Protein AF-A0A0D2V484-F1 (afdb_monomer_lite)

Structure (mmCIF, N/CA/C/O backbone):
data_AF-A0A0D2V484-F1
#
_entry.id   AF-A0A0D2V484-F1
#
loop_
_atom_site.group_PDB
_atom_site.id
_atom_site.type_symbol
_atom_site.label_atom_id
_atom_site.label_alt_id
_atom_site.label_comp_id
_atom_site.label_asym_id
_atom_site.label_entity_id
_atom_site.label_seq_id
_atom_site.pdbx_PDB_ins_code
_atom_site.Cartn_x
_atom_site.Cartn_y
_atom_site.Cartn_z
_atom_site.occupancy
_atom_site.B_iso_or_equiv
_atom_site.auth_seq_id
_atom_site.auth_comp_id
_atom_site.auth_asym_id
_atom_site.auth_atom_id
_atom_site.pdbx_PDB_model_num
ATOM 1 N N . THR A 1 1 ? -12.018 27.134 -4.692 1.00 36.69 1 THR A N 1
ATOM 2 C CA . THR A 1 1 ? -12.408 27.680 -6.008 1.00 36.69 1 THR A CA 1
ATOM 3 C C . THR A 1 1 ? -11.673 28.998 -6.217 1.00 36.69 1 THR A C 1
ATOM 5 O O . THR A 1 1 ? -11.911 29.926 -5.464 1.00 36.69 1 THR A O 1
ATOM 8 N N . TYR A 1 2 ? -10.716 29.012 -7.158 1.00 36.22 2 TYR A N 1
ATOM 9 C CA . TYR A 1 2 ? -9.994 30.172 -7.733 1.00 36.22 2 TYR A CA 1
ATOM 10 C C . TYR A 1 2 ? -8.976 30.993 -6.906 1.00 36.22 2 TYR A C 1
ATOM 12 O O . TYR A 1 2 ? -9.041 32.215 -6.906 1.00 36.22 2 TYR A O 1
ATOM 20 N N . LEU A 1 3 ? -7.928 30.361 -6.360 1.00 38.22 3 LEU A N 1
ATOM 21 C CA . LEU A 1 3 ? -6.646 31.063 -6.106 1.00 38.22 3 LEU A CA 1
ATOM 22 C C . LEU A 1 3 ? -5.536 30.650 -7.103 1.00 38.22 3 LEU A C 1
ATOM 24 O O . LEU A 1 3 ? -4.357 30.861 -6.855 1.00 38.22 3 LEU A O 1
ATOM 28 N N . CYS A 1 4 ? -5.912 30.039 -8.236 1.00 46.81 4 CYS A N 1
ATOM 29 C CA . CYS A 1 4 ? -4.994 29.563 -9.287 1.00 46.81 4 CYS A CA 1
ATOM 30 C C . CYS A 1 4 ? -5.156 30.316 -10.621 1.00 46.81 4 CYS A C 1
ATOM 32 O O . CYS A 1 4 ? -4.697 29.851 -11.663 1.00 46.81 4 CYS A O 1
ATOM 34 N N . ILE A 1 5 ? -5.807 31.484 -10.622 1.00 41.72 5 ILE A N 1
ATOM 35 C CA . ILE A 1 5 ? -5.917 32.318 -11.825 1.00 41.72 5 ILE A CA 1
ATOM 36 C C . ILE A 1 5 ? -4.616 33.116 -11.984 1.00 41.72 5 ILE A C 1
ATOM 38 O O . ILE A 1 5 ? -4.597 34.295 -11.656 1.00 41.72 5 ILE A O 1
ATOM 42 N N . ARG A 1 6 ? -3.530 32.470 -12.447 1.00 47.44 6 ARG A N 1
ATOM 43 C CA . ARG A 1 6 ? -2.535 33.085 -13.364 1.00 47.44 6 ARG A CA 1
ATOM 44 C C . ARG A 1 6 ? -1.353 32.213 -13.817 1.00 47.44 6 ARG A C 1
ATOM 46 O O . ARG A 1 6 ? -0.437 32.754 -14.419 1.00 47.44 6 ARG A O 1
ATOM 53 N N . PHE A 1 7 ? -1.340 30.892 -13.626 1.00 52.16 7 PHE A N 1
ATOM 54 C CA . PHE A 1 7 ? -0.206 30.088 -14.129 1.00 52.16 7 PHE A CA 1
ATOM 55 C C . PHE A 1 7 ? -0.223 29.836 -15.648 1.00 52.16 7 PHE A C 1
ATOM 57 O O . PHE A 1 7 ? 0.807 29.492 -16.213 1.00 52.16 7 PHE A O 1
ATOM 64 N N . HIS A 1 8 ? -1.346 30.097 -16.326 1.00 57.03 8 HIS A N 1
ATOM 65 C CA . HIS A 1 8 ? -1.516 29.851 -17.765 1.00 57.03 8 HIS A CA 1
ATOM 66 C C . HIS A 1 8 ? -1.542 31.118 -18.636 1.00 57.03 8 HIS A C 1
ATOM 68 O O . HIS A 1 8 ? -2.074 31.058 -19.736 1.00 57.03 8 HIS A O 1
ATOM 74 N N . PHE A 1 9 ? -1.039 32.272 -18.175 1.00 68.50 9 PHE A N 1
ATOM 75 C CA . PHE A 1 9 ? -0.983 33.484 -19.008 1.00 68.50 9 PHE A CA 1
ATOM 76 C C . PHE A 1 9 ? 0.388 33.577 -19.703 1.00 68.50 9 PHE A C 1
ATOM 78 O O . PHE A 1 9 ? 1.323 34.101 -19.091 1.00 68.50 9 PHE A O 1
ATOM 85 N N . PRO A 1 10 ? 0.544 33.076 -20.947 1.00 66.81 10 PRO A N 1
ATOM 86 C CA . PRO A 1 10 ? 1.858 32.891 -21.573 1.00 66.81 10 PRO A CA 1
ATOM 87 C C . PRO A 1 10 ? 2.572 34.232 -21.738 1.00 66.81 10 PRO A C 1
ATOM 89 O O . PRO A 1 10 ? 3.742 34.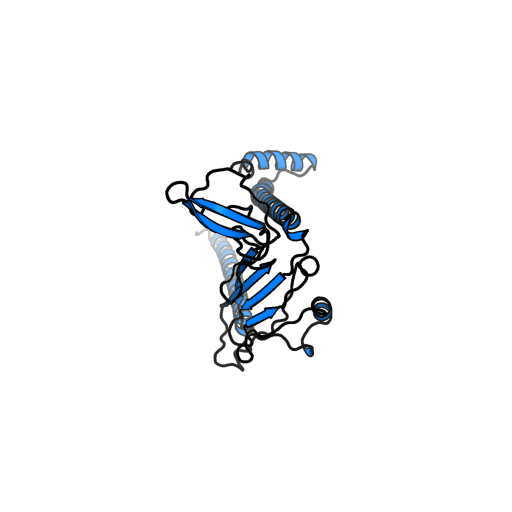367 -21.409 1.00 66.81 10 PRO A O 1
ATOM 92 N N . HIS A 1 11 ? 1.803 35.265 -22.081 1.00 71.81 11 HIS A N 1
ATOM 93 C CA . HIS A 1 11 ? 2.293 36.623 -22.272 1.00 71.81 11 HIS A CA 1
ATOM 94 C C . HIS A 1 11 ? 2.849 37.273 -20.993 1.00 71.81 11 HIS A C 1
ATOM 96 O O . HIS A 1 11 ? 3.756 38.096 -21.042 1.00 71.81 11 HIS A O 1
ATOM 102 N N . GLY A 1 12 ? 2.328 36.909 -19.817 1.00 75.50 12 GLY A N 1
ATOM 103 C CA . GLY A 1 12 ? 2.852 37.418 -18.543 1.00 75.50 12 GLY A CA 1
ATOM 104 C C . GLY A 1 12 ? 4.181 36.774 -18.179 1.00 75.50 12 GLY A C 1
ATOM 105 O O . GLY A 1 12 ? 5.071 37.446 -17.663 1.00 75.50 12 GLY A O 1
ATOM 106 N N . TRP A 1 13 ? 4.325 35.486 -18.491 1.00 74.44 13 TRP A N 1
ATOM 107 C CA . TRP A 1 13 ? 5.579 34.761 -18.331 1.00 74.44 13 TRP A CA 1
ATOM 108 C C . TRP A 1 13 ? 6.628 35.220 -19.343 1.00 74.44 13 TRP A C 1
ATOM 110 O O . TRP A 1 13 ? 7.770 35.417 -18.948 1.00 74.44 13 TRP A O 1
ATOM 120 N N . GLU A 1 14 ? 6.245 35.481 -20.594 1.00 77.94 14 GLU A N 1
ATOM 121 C CA . GLU A 1 14 ? 7.118 36.070 -21.621 1.00 77.94 14 GLU A CA 1
ATOM 122 C C . GLU A 1 14 ? 7.684 37.422 -21.177 1.00 77.94 14 GLU A C 1
ATOM 124 O O . GLU A 1 14 ? 8.891 37.635 -21.254 1.00 77.94 14 GLU A O 1
ATOM 129 N N . LEU A 1 15 ? 6.843 38.319 -20.649 1.00 79.44 15 LEU A N 1
ATOM 130 C CA . LEU A 1 15 ? 7.285 39.631 -20.166 1.00 79.44 15 LEU A CA 1
ATOM 131 C C . LEU A 1 15 ? 8.195 39.527 -18.935 1.00 79.44 15 LEU A C 1
ATOM 133 O O . LEU A 1 15 ? 9.205 40.224 -18.854 1.00 79.44 15 LEU A O 1
ATOM 137 N N . MET A 1 16 ? 7.861 38.654 -17.982 1.00 79.25 16 MET A N 1
ATOM 138 C CA . MET A 1 16 ? 8.650 38.483 -16.761 1.00 79.25 16 MET A CA 1
ATOM 139 C C . MET A 1 16 ? 10.003 37.818 -17.045 1.00 79.25 16 MET A C 1
ATOM 141 O O . MET A 1 16 ? 11.037 38.315 -16.601 1.00 79.25 16 MET A O 1
ATOM 145 N N . ILE A 1 17 ? 10.010 36.727 -17.818 1.00 78.88 17 ILE A N 1
ATOM 146 C CA . ILE A 1 17 ? 11.233 36.029 -18.230 1.00 78.88 17 ILE A CA 1
ATOM 147 C C . ILE A 1 17 ? 12.060 36.946 -19.128 1.00 78.88 17 ILE A C 1
ATOM 149 O O . ILE A 1 17 ? 13.255 37.079 -18.895 1.00 78.88 17 ILE A O 1
ATOM 153 N N . GLY A 1 18 ? 11.440 37.649 -20.079 1.00 75.88 18 GLY A N 1
ATOM 154 C CA . GLY A 1 18 ? 12.108 38.615 -20.950 1.00 75.88 18 GLY A CA 1
ATOM 155 C C . GLY A 1 18 ? 12.756 39.779 -20.192 1.00 75.88 18 GLY A C 1
ATOM 156 O O . GLY A 1 18 ? 13.865 40.181 -20.545 1.00 75.88 18 GLY A O 1
ATO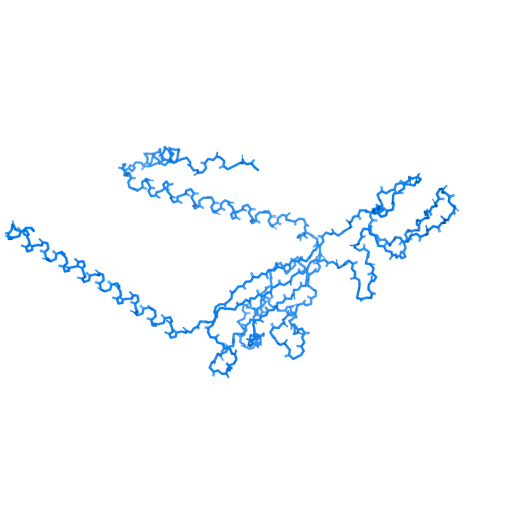M 157 N N . SER A 1 19 ? 12.123 40.284 -19.125 1.00 78.44 19 SER A N 1
ATOM 158 C CA . SER A 1 19 ? 12.714 41.315 -18.257 1.00 78.44 19 SER A CA 1
ATOM 159 C C . SER A 1 19 ? 13.954 40.794 -17.532 1.00 78.44 19 SER A C 1
ATOM 161 O O . SER A 1 19 ? 15.011 41.407 -17.620 1.00 78.44 19 SER A O 1
ATOM 163 N N . ILE A 1 20 ? 13.861 39.621 -16.895 1.00 77.81 20 ILE A N 1
ATOM 164 C CA . ILE A 1 20 ? 14.991 38.998 -16.186 1.00 77.81 20 ILE A CA 1
ATOM 165 C C . ILE A 1 20 ? 16.138 38.693 -17.159 1.00 77.81 20 ILE A C 1
ATOM 167 O O . ILE A 1 20 ? 17.301 38.956 -16.870 1.00 77.81 20 ILE A O 1
ATOM 171 N N . TYR A 1 21 ? 15.818 38.175 -18.343 1.00 78.50 21 TYR A N 1
ATOM 172 C CA . TYR A 1 21 ? 16.796 37.836 -19.375 1.00 78.50 21 TYR A CA 1
ATOM 173 C C . TYR A 1 21 ? 17.590 39.066 -19.845 1.00 78.50 21 TYR A C 1
ATOM 175 O O . TYR A 1 21 ? 18.795 38.984 -20.090 1.00 78.50 21 TYR A O 1
ATOM 183 N N . LYS A 1 22 ? 16.918 40.223 -19.912 1.00 75.12 22 LYS A N 1
ATOM 184 C CA . LYS A 1 22 ? 17.514 41.520 -20.243 1.00 75.12 22 LYS A CA 1
ATOM 185 C C . LYS A 1 22 ? 18.366 42.081 -19.102 1.00 75.12 22 LYS A C 1
ATOM 187 O O . LYS A 1 22 ? 19.448 42.593 -19.374 1.00 75.12 22 LYS A O 1
ATOM 192 N N . ASP A 1 23 ? 17.922 41.946 -17.855 1.00 80.56 23 ASP A N 1
ATOM 193 C CA . ASP A 1 23 ? 18.650 42.434 -16.674 1.00 80.56 23 ASP A CA 1
ATOM 194 C C . ASP A 1 23 ? 19.980 41.690 -16.454 1.00 80.56 23 ASP A C 1
ATOM 196 O O . ASP A 1 23 ? 20.943 42.267 -15.951 1.00 80.56 23 ASP A O 1
ATOM 200 N N . PHE A 1 24 ? 20.072 40.434 -16.903 1.00 79.19 24 PHE A N 1
ATOM 201 C CA . PHE A 1 24 ? 21.314 39.649 -16.912 1.00 79.19 24 PHE A CA 1
ATOM 202 C C . PHE A 1 24 ? 22.179 39.837 -18.176 1.00 79.19 24 PHE A C 1
ATOM 204 O O . PHE A 1 24 ? 23.263 39.261 -18.264 1.00 79.19 24 PHE A O 1
ATOM 211 N N . GLY A 1 25 ? 21.742 40.651 -19.146 1.00 76.44 25 GLY A N 1
ATOM 212 C CA . GLY A 1 25 ? 22.526 40.998 -20.338 1.00 76.44 25 GLY A CA 1
ATOM 213 C C . GLY A 1 25 ? 22.600 39.915 -21.422 1.00 76.44 25 GLY A C 1
ATOM 214 O O . GLY A 1 25 ? 23.491 39.967 -22.271 1.00 76.44 25 GLY A O 1
ATOM 215 N N . PHE A 1 26 ? 21.694 38.934 -21.423 1.00 75.06 26 PHE A N 1
ATOM 216 C CA . PHE A 1 26 ? 21.674 37.879 -22.439 1.00 75.06 26 PHE A CA 1
ATOM 217 C C . PHE A 1 26 ? 21.012 38.347 -23.750 1.00 75.06 26 PHE A C 1
ATOM 219 O O . PHE A 1 26 ? 20.043 39.107 -23.749 1.00 75.06 26 PHE A O 1
ATOM 226 N N . ALA A 1 27 ? 21.521 37.871 -24.894 1.00 72.31 27 ALA A N 1
ATOM 227 C CA . ALA A 1 27 ? 20.971 38.190 -26.215 1.00 72.31 27 ALA A CA 1
ATOM 228 C C . ALA A 1 27 ? 19.607 37.517 -26.430 1.00 72.31 27 ALA A C 1
ATOM 230 O O . ALA A 1 27 ? 19.488 36.305 -26.249 1.00 72.31 27 ALA A O 1
ATOM 231 N N . 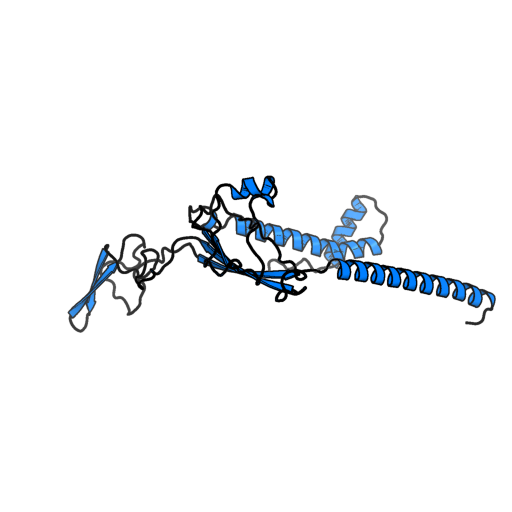HIS A 1 28 ? 18.596 38.297 -26.827 1.00 74.44 28 HIS A N 1
ATOM 232 C CA . HIS A 1 28 ? 17.215 37.832 -26.980 1.00 74.44 28 HIS A CA 1
ATOM 233 C C . HIS A 1 28 ? 17.134 36.637 -27.942 1.00 74.44 28 HIS A C 1
ATOM 235 O O . HIS A 1 28 ? 17.529 36.747 -29.103 1.00 74.44 28 HIS A O 1
ATOM 241 N N . ASN A 1 29 ? 16.661 35.495 -27.440 1.00 79.56 29 ASN A N 1
ATOM 242 C CA . ASN A 1 29 ? 16.472 34.277 -28.219 1.00 79.56 29 ASN A CA 1
ATOM 243 C C . ASN A 1 29 ? 15.081 33.706 -27.923 1.00 79.56 29 ASN A C 1
ATOM 245 O O . ASN A 1 29 ? 14.852 33.119 -26.862 1.00 79.56 29 ASN A O 1
ATOM 249 N N . ASP A 1 30 ? 14.172 33.885 -28.880 1.00 78.00 30 ASP A N 1
ATOM 250 C CA . ASP A 1 30 ? 12.754 33.533 -28.762 1.00 78.00 30 ASP A CA 1
ATOM 251 C C . ASP A 1 30 ? 12.533 32.031 -28.534 1.00 78.00 30 ASP A C 1
ATOM 253 O O . ASP A 1 30 ? 11.589 31.634 -27.852 1.00 78.00 30 ASP A O 1
ATOM 257 N N . GLU A 1 31 ? 13.432 31.182 -29.038 1.00 77.19 31 GLU A N 1
ATOM 258 C CA . GLU A 1 31 ? 13.340 29.725 -28.907 1.00 77.19 31 GLU A CA 1
ATOM 259 C C . GLU A 1 31 ? 13.627 29.277 -27.462 1.00 77.19 31 GLU A C 1
ATOM 261 O O . GLU A 1 31 ? 12.905 28.452 -26.896 1.00 77.19 31 GLU A O 1
ATOM 266 N N . ILE A 1 32 ? 14.622 29.899 -26.817 1.00 77.38 32 ILE A N 1
ATOM 267 C CA . ILE A 1 32 ? 14.962 29.658 -25.405 1.00 77.38 32 ILE A CA 1
ATOM 268 C C . ILE A 1 32 ? 13.873 30.225 -24.488 1.00 77.38 32 ILE A C 1
ATOM 270 O O . ILE A 1 32 ? 13.463 29.566 -23.530 1.00 77.38 32 ILE A O 1
ATOM 274 N N . ILE A 1 33 ? 13.377 31.429 -24.788 1.00 78.25 33 ILE A N 1
ATOM 275 C CA . ILE A 1 33 ? 12.315 32.074 -24.006 1.00 78.25 33 ILE A CA 1
ATOM 276 C C . ILE A 1 33 ? 11.027 31.243 -24.076 1.00 78.25 33 ILE A C 1
ATOM 278 O O . ILE A 1 33 ? 10.433 30.966 -23.036 1.00 78.25 33 ILE A O 1
ATOM 282 N N . SER A 1 34 ? 10.643 30.753 -25.256 1.00 78.06 34 SER A N 1
ATOM 283 C CA . SER A 1 34 ? 9.473 29.881 -25.439 1.00 78.06 34 SER A CA 1
ATOM 284 C C . SER A 1 34 ? 9.610 28.538 -24.700 1.00 78.06 34 SER A C 1
ATOM 286 O O . SER A 1 34 ? 8.676 28.078 -24.030 1.00 78.06 34 SER A O 1
ATOM 288 N N . GLY A 1 35 ? 10.803 27.932 -24.718 1.00 78.50 35 GLY A N 1
ATOM 289 C CA . GLY A 1 35 ? 11.100 26.726 -23.936 1.00 78.50 35 GLY A CA 1
ATOM 290 C C . GLY A 1 35 ? 10.974 26.939 -22.420 1.00 78.50 35 GLY A C 1
ATOM 291 O O . GLY A 1 35 ? 10.422 26.097 -21.703 1.00 78.50 35 GLY A O 1
ATOM 292 N N . LEU A 1 36 ? 11.420 28.092 -21.916 1.00 79.88 36 LEU A N 1
ATOM 293 C CA . LEU A 1 36 ? 11.300 28.449 -20.501 1.00 79.88 36 LEU A CA 1
ATOM 294 C C . LEU A 1 36 ? 9.854 28.767 -20.106 1.00 79.88 36 LEU A C 1
ATOM 296 O O . LEU A 1 36 ? 9.386 28.266 -19.085 1.00 79.88 36 LEU A O 1
ATOM 300 N N . VAL A 1 37 ? 9.127 29.534 -20.921 1.00 81.31 37 VAL A N 1
ATOM 301 C CA . VAL A 1 37 ? 7.713 29.880 -20.690 1.00 81.31 37 VAL A CA 1
ATOM 302 C C . VAL A 1 37 ? 6.829 28.630 -20.648 1.00 81.31 37 VAL A C 1
ATOM 304 O O . VAL A 1 37 ? 5.877 28.585 -19.873 1.00 81.31 37 VAL A O 1
ATOM 307 N N . SER A 1 38 ? 7.148 27.596 -21.428 1.00 79.31 38 SER A N 1
ATOM 308 C CA . SER A 1 38 ? 6.378 26.345 -21.449 1.00 79.31 38 SER A CA 1
ATOM 309 C C . SER A 1 38 ? 6.717 25.383 -20.304 1.00 79.31 38 SER A C 1
ATOM 311 O O . SER A 1 38 ? 5.829 24.691 -19.808 1.00 79.31 38 SER A O 1
ATOM 313 N N . THR A 1 39 ? 7.969 25.352 -19.840 1.00 79.50 39 THR A N 1
ATOM 314 C CA . THR A 1 39 ? 8.426 24.349 -18.859 1.00 79.50 39 THR A CA 1
ATOM 315 C C . THR A 1 39 ? 8.421 24.876 -17.423 1.00 79.50 39 THR A C 1
ATOM 317 O O . THR A 1 39 ? 8.025 24.178 -16.487 1.00 79.50 39 THR A O 1
ATOM 320 N N . PHE A 1 40 ? 8.841 26.125 -17.224 1.00 80.62 40 PHE A N 1
ATOM 321 C CA . PHE A 1 40 ? 9.063 26.700 -15.899 1.00 80.62 40 PHE A CA 1
ATOM 322 C C . PHE A 1 40 ? 7.783 26.817 -15.050 1.00 80.62 40 PHE A C 1
ATOM 324 O O . PHE A 1 40 ? 7.825 26.422 -13.881 1.00 80.62 40 PHE A O 1
ATOM 331 N N . PRO A 1 41 ? 6.624 27.254 -15.590 1.00 81.94 41 PRO A N 1
ATOM 332 C CA . PRO A 1 41 ? 5.389 27.322 -14.808 1.00 81.94 41 PRO A CA 1
ATOM 333 C C . PRO A 1 41 ? 4.918 25.945 -14.332 1.00 81.94 41 PRO A C 1
ATOM 335 O O . PRO A 1 41 ? 4.393 25.829 -13.228 1.00 81.94 41 PRO A O 1
ATOM 338 N N . VAL A 1 42 ? 5.143 24.899 -15.135 1.00 78.88 42 VAL A N 1
ATOM 339 C CA . VAL A 1 42 ? 4.762 23.517 -14.805 1.00 78.88 42 VAL A CA 1
ATOM 340 C C . VAL A 1 42 ? 5.621 22.975 -13.664 1.00 78.88 42 VAL A C 1
ATOM 342 O O . VAL A 1 42 ? 5.099 22.382 -12.718 1.00 78.88 42 VAL A O 1
ATOM 345 N N . ILE A 1 43 ? 6.934 23.220 -13.709 1.00 81.50 43 ILE A N 1
ATOM 346 C CA . ILE A 1 43 ? 7.853 22.840 -12.629 1.00 81.50 43 ILE A CA 1
ATOM 347 C C . ILE A 1 43 ? 7.481 23.576 -11.337 1.00 81.50 43 ILE A C 1
ATOM 349 O O . ILE A 1 43 ? 7.373 22.949 -10.283 1.00 81.50 43 ILE A O 1
ATOM 353 N N . LEU A 1 44 ? 7.243 24.888 -11.414 1.00 84.62 44 LEU A N 1
ATOM 354 C CA . LEU A 1 44 ? 6.906 25.702 -10.249 1.00 84.62 44 LEU A CA 1
ATOM 355 C C . LEU A 1 44 ? 5.569 25.286 -9.619 1.00 84.62 44 LEU A C 1
ATOM 357 O O . LEU A 1 44 ? 5.494 25.152 -8.400 1.00 84.62 44 LEU A O 1
ATOM 361 N N . ASP A 1 45 ? 4.542 25.021 -10.432 1.00 81.00 45 ASP A N 1
ATOM 362 C CA . ASP A 1 45 ? 3.252 24.494 -9.967 1.00 81.00 45 ASP A CA 1
ATOM 363 C C . ASP A 1 45 ? 3.418 23.134 -9.276 1.00 81.00 45 ASP A C 1
ATOM 365 O O . ASP A 1 45 ? 2.868 22.913 -8.197 1.00 81.00 45 ASP A O 1
ATOM 369 N N . THR A 1 46 ? 4.244 22.250 -9.840 1.00 83.44 46 THR A N 1
ATOM 370 C CA . THR A 1 46 ? 4.523 20.929 -9.262 1.00 83.44 46 THR A CA 1
ATOM 371 C C . THR A 1 46 ? 5.221 21.046 -7.906 1.00 83.44 46 THR A C 1
ATOM 373 O O . THR A 1 46 ? 4.801 20.408 -6.940 1.00 83.44 46 THR A O 1
ATOM 376 N N . ILE A 1 47 ? 6.248 21.898 -7.798 1.00 86.69 47 ILE A N 1
ATOM 377 C CA . ILE A 1 47 ? 6.969 22.146 -6.540 1.00 86.69 47 ILE A CA 1
ATOM 378 C C . ILE A 1 47 ? 6.033 22.764 -5.501 1.00 86.69 47 ILE A C 1
ATOM 380 O O . ILE A 1 47 ? 6.010 22.312 -4.358 1.00 86.69 47 ILE A O 1
ATOM 384 N N . PHE A 1 48 ? 5.241 23.767 -5.884 1.00 85.19 48 PHE A N 1
ATOM 385 C CA . PHE A 1 48 ? 4.326 24.451 -4.975 1.00 85.19 48 PHE A CA 1
ATOM 386 C C . PHE A 1 48 ? 3.227 23.515 -4.459 1.00 85.19 48 PHE A C 1
ATOM 388 O O . PHE A 1 48 ? 2.998 23.451 -3.251 1.00 85.19 48 PHE A O 1
ATOM 395 N N . LYS A 1 49 ? 2.602 22.721 -5.338 1.00 83.50 49 LYS A N 1
ATOM 396 C CA . LYS A 1 49 ? 1.624 21.692 -4.947 1.00 83.50 49 LYS A CA 1
ATOM 397 C C . LYS A 1 49 ? 2.238 20.643 -4.032 1.00 83.50 49 LYS A C 1
ATOM 399 O O . LYS A 1 49 ? 1.628 20.296 -3.024 1.00 83.50 49 LYS A O 1
ATOM 404 N N . TYR A 1 50 ? 3.445 20.174 -4.345 1.00 81.81 50 TYR A N 1
ATOM 405 C CA . TYR A 1 50 ? 4.177 19.246 -3.489 1.00 81.81 50 TYR A CA 1
ATOM 406 C C . TYR A 1 50 ? 4.444 19.844 -2.102 1.00 81.81 50 TYR A C 1
ATOM 408 O O . TYR A 1 50 ? 4.229 19.178 -1.090 1.00 81.81 50 TYR A O 1
ATOM 416 N N . TRP A 1 51 ? 4.860 21.111 -2.036 1.00 81.94 51 TRP A N 1
ATOM 417 C CA . TRP A 1 51 ? 5.157 21.786 -0.775 1.00 81.94 51 TRP A CA 1
ATOM 418 C C . TRP A 1 51 ? 3.898 22.024 0.063 1.00 81.94 51 TRP A C 1
ATOM 420 O O . TRP A 1 51 ? 3.916 21.736 1.257 1.00 81.94 51 TRP A O 1
ATOM 430 N N . ILE A 1 52 ? 2.786 22.443 -0.557 1.00 79.81 52 ILE A N 1
ATOM 431 C CA . ILE A 1 52 ? 1.478 22.547 0.109 1.00 79.81 52 ILE A CA 1
ATOM 432 C C . ILE A 1 52 ? 1.049 21.188 0.651 1.00 79.81 52 ILE A C 1
ATOM 434 O O . ILE A 1 52 ? 0.695 21.085 1.821 1.00 79.81 52 ILE A O 1
ATOM 438 N N . PHE A 1 53 ? 1.090 20.145 -0.178 1.00 78.69 53 PHE A N 1
ATOM 439 C CA . PHE A 1 53 ? 0.688 18.804 0.233 1.00 78.69 53 PHE A CA 1
ATOM 440 C C . PHE A 1 53 ? 1.526 18.316 1.418 1.00 78.69 53 PHE A C 1
ATOM 442 O O . PHE A 1 53 ? 0.985 17.844 2.414 1.00 78.69 53 PHE A O 1
ATOM 449 N N . ARG A 1 54 ? 2.848 18.507 1.358 1.00 75.19 54 ARG A N 1
ATOM 450 C CA . ARG A 1 54 ? 3.761 18.154 2.448 1.00 75.19 54 ARG A CA 1
ATOM 451 C C . ARG A 1 54 ? 3.489 18.955 3.721 1.00 75.19 54 ARG A C 1
ATOM 453 O O . ARG A 1 54 ? 3.473 18.367 4.798 1.00 75.19 54 ARG A O 1
ATOM 460 N N . TYR A 1 55 ? 3.281 20.265 3.608 1.00 73.56 55 TYR A N 1
ATOM 461 C CA . TYR A 1 55 ? 3.012 21.142 4.747 1.00 73.56 55 TYR A CA 1
ATOM 462 C C . TYR A 1 55 ? 1.689 20.780 5.434 1.00 73.56 55 TYR A C 1
ATOM 464 O O . TYR A 1 55 ? 1.658 20.572 6.644 1.00 73.56 55 TYR A O 1
ATOM 472 N N . LEU A 1 56 ? 0.618 20.607 4.656 1.00 68.81 56 LEU A N 1
ATOM 473 C CA . LEU A 1 56 ? -0.697 20.225 5.174 1.00 68.81 56 LEU A CA 1
ATOM 474 C C . LEU A 1 56 ? -0.697 18.827 5.805 1.00 68.81 56 LEU A C 1
ATOM 476 O O . LEU A 1 56 ? -1.362 18.619 6.817 1.00 68.81 56 LEU A O 1
ATOM 480 N N . ASN A 1 57 ? 0.068 17.881 5.254 1.00 57.50 57 ASN A N 1
ATOM 481 C CA . ASN A 1 57 ? 0.191 16.547 5.844 1.00 57.50 57 ASN A CA 1
ATOM 482 C C . ASN A 1 57 ? 0.998 16.554 7.150 1.00 57.50 57 ASN A C 1
ATOM 484 O O . ASN A 1 57 ? 0.689 15.774 8.050 1.00 57.50 57 ASN A O 1
ATOM 488 N N . HIS A 1 58 ? 1.998 17.433 7.278 1.00 58.19 58 HIS A N 1
ATOM 489 C CA . HIS A 1 58 ? 2.816 17.554 8.487 1.00 58.19 58 HIS A CA 1
ATOM 490 C C . HIS A 1 58 ? 2.061 18.205 9.658 1.00 58.19 58 HIS A C 1
ATOM 492 O O . HIS A 1 58 ? 2.204 17.772 10.796 1.00 58.19 58 HIS A O 1
ATOM 498 N N . GLU A 1 59 ? 1.226 19.209 9.388 1.00 54.16 59 GLU A N 1
ATOM 499 C CA . GLU A 1 59 ? 0.457 19.944 10.408 1.00 54.16 59 GLU A CA 1
ATOM 500 C C . GLU A 1 59 ? -0.864 19.261 10.803 1.00 54.16 59 GLU A C 1
ATOM 502 O O . GLU A 1 59 ? -1.679 19.843 11.522 1.00 54.16 59 GLU A O 1
ATOM 507 N N . SER A 1 60 ? -1.127 18.029 10.347 1.00 47.28 60 SER A N 1
ATOM 508 C CA . SER A 1 60 ? -2.377 17.359 10.706 1.00 47.28 60 SER A CA 1
ATOM 509 C C . SER A 1 60 ? -2.435 17.133 12.234 1.00 47.28 60 SER A C 1
ATOM 511 O O . SER A 1 60 ? -1.572 16.444 12.786 1.00 47.28 60 SER A O 1
ATOM 513 N N . PRO A 1 61 ? -3.457 17.655 12.952 1.00 47.25 61 PRO A N 1
ATOM 514 C CA . PRO A 1 61 ? -3.560 17.559 14.417 1.00 47.25 61 PRO A CA 1
ATOM 515 C C . PRO A 1 61 ? -3.526 16.119 14.937 1.00 47.25 61 PRO A C 1
ATOM 517 O O . PRO A 1 61 ? -3.159 15.865 16.083 1.00 47.25 61 PRO A O 1
ATOM 520 N N . SER A 1 62 ? -3.870 15.166 14.065 1.00 43.22 62 SER A N 1
ATOM 521 C CA . SER A 1 62 ? -3.748 13.744 14.336 1.00 43.22 62 SER A CA 1
ATOM 522 C C . SER A 1 62 ? -2.308 13.357 14.699 1.00 43.22 62 SER A C 1
ATOM 524 O O . SER A 1 62 ? -2.141 12.644 15.680 1.00 43.22 62 SER A O 1
ATOM 526 N N . LEU A 1 63 ? -1.266 13.862 14.005 1.00 44.75 63 LEU A N 1
ATOM 527 C CA . LEU A 1 63 ? 0.163 13.547 14.223 1.00 44.75 63 LEU A CA 1
ATOM 528 C C . LEU A 1 63 ? 0.670 13.899 15.629 1.00 44.75 63 LEU A C 1
ATOM 530 O O . LEU A 1 63 ? 1.561 13.220 16.136 1.00 44.75 63 LEU A O 1
ATOM 534 N N . LEU A 1 64 ? 0.061 14.882 16.290 1.00 45.31 64 LEU A N 1
ATOM 535 C CA . LEU A 1 64 ? 0.460 15.350 17.621 1.00 45.31 64 LEU A CA 1
ATOM 536 C C . LEU A 1 64 ? -0.097 14.504 18.775 1.00 45.31 64 LEU A C 1
ATOM 538 O O . LEU A 1 64 ? 0.403 14.597 19.900 1.00 45.31 64 LEU A O 1
ATOM 542 N N . LEU A 1 65 ? -1.080 13.645 18.510 1.00 56.12 65 LEU A N 1
ATOM 543 C CA . LEU A 1 65 ? -1.682 12.755 19.499 1.00 56.12 65 LEU A CA 1
ATOM 544 C C . LEU A 1 65 ? -0.994 11.380 19.488 1.00 56.12 65 LEU A C 1
ATOM 546 O O . LEU A 1 65 ? -0.666 10.830 18.433 1.00 56.12 65 LEU A O 1
ATOM 550 N N . GLU A 1 66 ? -0.751 10.826 20.68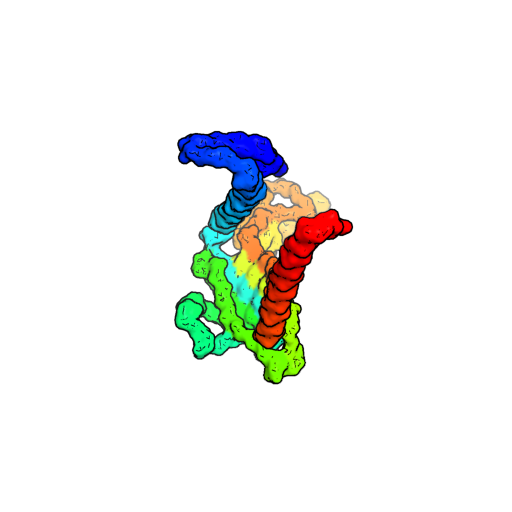0 1.00 66.94 66 GLU A N 1
ATOM 551 C CA . GLU A 1 66 ? -0.087 9.529 20.916 1.00 66.94 66 GLU A CA 1
ATOM 552 C C . GLU A 1 66 ? -0.996 8.339 20.587 1.00 66.94 66 GLU A C 1
ATOM 554 O O . GLU A 1 66 ? -1.243 7.462 21.409 1.00 66.94 66 GLU A O 1
ATOM 559 N N . PHE A 1 67 ? -1.527 8.306 19.370 1.00 78.12 67 PHE A N 1
ATOM 560 C CA . PHE A 1 67 ? -2.290 7.159 18.907 1.00 78.12 67 PHE A CA 1
ATOM 561 C C . PHE A 1 67 ? -1.372 6.010 18.518 1.00 78.12 67 PHE A C 1
ATOM 563 O O . PHE A 1 67 ? -0.314 6.206 17.913 1.00 78.12 67 PHE A O 1
ATOM 570 N N . LEU A 1 68 ? -1.819 4.802 18.848 1.00 87.38 68 LEU A N 1
ATOM 571 C CA . LEU A 1 68 ? -1.258 3.586 18.290 1.00 87.38 68 LEU A CA 1
ATOM 572 C C . LEU A 1 68 ? -1.708 3.445 16.835 1.00 87.38 68 LEU A C 1
ATOM 574 O O . LEU A 1 68 ? -2.805 3.876 16.469 1.00 87.38 68 LEU A O 1
ATOM 578 N N . MET A 1 69 ? -0.840 2.858 16.024 1.00 88.88 69 MET A N 1
ATOM 579 C CA . MET A 1 69 ? -1.082 2.573 14.618 1.00 88.88 69 MET A CA 1
ATOM 580 C C . MET A 1 69 ? -0.903 1.088 14.370 1.00 88.88 69 MET A C 1
ATOM 582 O O . MET A 1 69 ? 0.000 0.469 14.930 1.00 88.88 69 MET A O 1
ATOM 586 N N . GLY A 1 70 ? -1.763 0.526 13.534 1.00 90.69 70 GLY A N 1
ATOM 587 C CA . GLY A 1 70 ? -1.650 -0.846 13.061 1.00 90.69 70 GLY A CA 1
ATOM 588 C C . GLY A 1 70 ? -1.759 -0.877 11.546 1.00 90.69 70 GLY A C 1
ATOM 589 O O . GLY A 1 70 ? -2.532 -0.122 10.958 1.00 90.69 70 GLY A O 1
ATOM 590 N N . VAL A 1 71 ? -0.997 -1.763 10.914 1.00 94.00 71 VAL A N 1
ATOM 591 C CA . VAL A 1 71 ? -0.949 -1.880 9.453 1.00 94.00 71 VAL A CA 1
ATOM 592 C C . VAL A 1 71 ? -1.183 -3.328 9.053 1.00 94.00 71 VAL A C 1
ATOM 594 O O . VAL A 1 71 ? -0.618 -4.247 9.646 1.00 94.00 71 VAL A O 1
ATOM 597 N N . VAL A 1 72 ? -1.996 -3.520 8.020 1.00 95.12 72 VAL A N 1
ATOM 598 C CA . VAL A 1 72 ? -2.128 -4.769 7.279 1.00 95.12 72 VAL A CA 1
ATOM 599 C C . VAL A 1 72 ? -1.646 -4.544 5.851 1.00 95.12 72 VAL A C 1
ATOM 601 O O . VAL A 1 72 ? -2.085 -3.621 5.167 1.00 95.12 72 VAL A O 1
ATOM 604 N N . LEU A 1 73 ? -0.737 -5.398 5.399 1.00 95.81 73 LEU A N 1
ATOM 605 C CA . LEU A 1 73 ? -0.203 -5.395 4.048 1.00 95.81 73 LEU A CA 1
ATOM 606 C C . LEU A 1 73 ? -0.553 -6.720 3.379 1.00 95.81 73 LEU A C 1
ATOM 608 O O . LEU A 1 73 ? -0.196 -7.793 3.865 1.00 95.81 73 LEU A O 1
ATOM 612 N N . ILE A 1 74 ? -1.258 -6.642 2.259 1.00 96.69 74 ILE A N 1
ATOM 613 C CA . ILE A 1 74 ? -1.664 -7.791 1.460 1.00 96.69 74 ILE A CA 1
ATOM 614 C C . ILE A 1 74 ? -0.833 -7.774 0.185 1.00 96.69 74 ILE A C 1
ATOM 616 O O . ILE A 1 74 ? -0.988 -6.894 -0.667 1.00 96.69 74 ILE A O 1
ATOM 620 N N . LEU A 1 75 ? 0.050 -8.758 0.078 1.00 96.50 75 LEU A N 1
ATOM 621 C CA . LEU A 1 75 ? 0.928 -8.953 -1.061 1.00 96.50 75 LEU A CA 1
ATOM 622 C C . LEU A 1 75 ? 0.369 -10.028 -2.003 1.00 96.50 75 LEU A C 1
ATOM 624 O O . LEU A 1 75 ? -0.450 -10.861 -1.591 1.00 96.50 75 LEU A O 1
ATOM 628 N N . PRO A 1 76 ? 0.824 -10.043 -3.263 1.00 94.75 76 PRO A N 1
ATOM 629 C CA . PRO A 1 76 ? 0.522 -11.122 -4.193 1.00 94.75 76 PRO A CA 1
ATOM 630 C C . PRO A 1 76 ? 1.064 -12.459 -3.684 1.00 94.75 76 PRO A C 1
ATOM 632 O O . PRO A 1 76 ? 1.935 -12.512 -2.814 1.00 94.75 76 PRO A O 1
ATOM 635 N N . GLU A 1 77 ? 0.548 -13.555 -4.226 1.00 91.94 77 GLU A N 1
ATOM 636 C CA . GLU A 1 77 ? 1.005 -14.888 -3.838 1.00 91.94 77 GLU A CA 1
ATOM 637 C C . GLU A 1 77 ? 2.501 -15.085 -4.149 1.00 91.94 77 GLU A C 1
ATOM 639 O O . GLU A 1 77 ? 3.028 -14.539 -5.119 1.00 91.94 77 GLU A O 1
ATOM 644 N N . GLY A 1 78 ? 3.199 -15.829 -3.288 1.00 91.19 78 GLY A N 1
ATOM 645 C CA . GLY A 1 78 ? 4.644 -16.058 -3.382 1.00 91.19 78 GLY A CA 1
ATOM 646 C C . GLY A 1 78 ? 5.523 -14.947 -2.793 1.00 91.19 78 GLY A C 1
ATOM 647 O O . GLY A 1 78 ? 6.683 -15.206 -2.484 1.00 91.19 78 GLY A O 1
ATOM 648 N N . PHE A 1 79 ? 4.997 -13.736 -2.582 1.00 93.56 79 PHE A N 1
ATOM 649 C CA . PHE A 1 79 ? 5.716 -12.707 -1.829 1.00 93.56 79 PHE A CA 1
ATOM 650 C C . PHE A 1 79 ? 5.696 -13.037 -0.337 1.00 93.56 79 PHE A C 1
ATOM 652 O O . PHE A 1 79 ? 4.646 -13.329 0.237 1.00 93.56 79 PHE A O 1
ATOM 659 N N . GLU A 1 80 ? 6.857 -12.950 0.304 1.00 92.94 80 GLU A N 1
ATOM 660 C CA . GLU A 1 80 ? 7.024 -13.278 1.719 1.00 92.94 80 GLU A CA 1
ATOM 661 C C . GLU A 1 80 ? 7.859 -12.209 2.435 1.00 92.94 80 GLU A C 1
ATOM 663 O O . GLU A 1 80 ? 8.547 -11.396 1.815 1.00 92.94 80 GLU A O 1
ATOM 668 N N . LEU A 1 81 ? 7.814 -12.199 3.768 1.00 91.88 81 LEU A N 1
ATOM 669 C CA . LEU A 1 81 ? 8.727 -11.380 4.562 1.00 91.88 81 LEU A CA 1
ATOM 670 C C . LEU A 1 81 ? 10.165 -11.889 4.382 1.00 91.88 81 LEU A C 1
ATOM 672 O O . LEU A 1 81 ? 10.430 -13.083 4.522 1.00 91.88 81 LEU A O 1
ATOM 676 N N . ALA A 1 82 ? 11.107 -10.983 4.124 1.00 90.88 82 ALA A N 1
ATOM 677 C CA . ALA A 1 82 ? 12.508 -11.348 3.979 1.00 90.88 82 ALA A CA 1
ATOM 678 C C . ALA A 1 82 ? 13.076 -11.914 5.291 1.00 90.88 82 ALA A C 1
ATOM 680 O O . ALA A 1 82 ? 12.860 -11.369 6.382 1.00 90.88 82 ALA A O 1
ATOM 681 N N . LEU A 1 83 ? 13.849 -12.995 5.168 1.00 86.50 83 LEU A N 1
ATOM 682 C CA . LEU A 1 83 ? 14.577 -13.588 6.286 1.00 86.50 83 LEU A CA 1
ATOM 683 C C . LEU A 1 83 ? 15.584 -12.581 6.872 1.00 86.50 83 LEU A C 1
ATOM 685 O O . LEU A 1 83 ? 16.182 -11.816 6.111 1.00 86.50 83 LEU A O 1
ATOM 689 N N . PRO A 1 84 ? 15.834 -12.595 8.198 1.00 83.94 84 PRO A N 1
ATOM 690 C CA . PRO A 1 84 ? 16.722 -11.632 8.852 1.00 83.94 84 PRO A CA 1
ATOM 691 C C . PRO A 1 84 ? 18.117 -11.533 8.227 1.00 83.94 84 PRO A C 1
ATOM 693 O O . PRO A 1 84 ? 18.700 -10.451 8.216 1.00 83.94 84 PRO A O 1
ATOM 696 N N . ASP A 1 85 ? 18.646 -12.621 7.677 1.00 85.31 85 ASP A N 1
ATOM 697 C CA . ASP A 1 85 ? 19.996 -12.662 7.106 1.00 85.31 85 ASP A CA 1
ATOM 698 C C . ASP A 1 85 ? 20.106 -11.951 5.750 1.00 85.31 85 ASP A C 1
ATOM 700 O O . ASP A 1 85 ? 21.178 -11.469 5.398 1.00 85.31 85 ASP A O 1
ATOM 704 N N . HIS A 1 86 ? 18.989 -11.789 5.035 1.00 85.06 86 HIS A N 1
ATOM 705 C CA . HIS A 1 86 ? 18.933 -11.135 3.722 1.00 85.06 86 HIS A CA 1
ATOM 706 C C . HIS A 1 86 ? 18.616 -9.631 3.801 1.00 85.06 86 HIS A C 1
ATOM 708 O O . HIS A 1 86 ? 18.540 -8.955 2.777 1.00 85.06 86 HIS A O 1
ATOM 714 N N . ILE A 1 87 ? 18.413 -9.090 5.007 1.00 85.50 87 ILE A N 1
ATOM 715 C CA . ILE A 1 87 ? 18.071 -7.679 5.219 1.00 85.50 87 ILE A CA 1
ATOM 716 C C . ILE A 1 87 ? 19.353 -6.851 5.375 1.00 85.50 87 ILE A C 1
ATOM 718 O O . ILE A 1 87 ? 20.243 -7.203 6.151 1.00 85.50 87 ILE A O 1
ATOM 722 N N . LEU A 1 88 ? 19.425 -5.708 4.689 1.00 86.31 88 LEU A N 1
ATOM 723 C CA . LEU A 1 88 ? 20.536 -4.762 4.821 1.00 86.31 88 LEU A CA 1
ATOM 724 C C . LEU A 1 88 ? 20.653 -4.219 6.261 1.00 86.31 88 LEU A C 1
ATOM 726 O O . LEU A 1 88 ? 19.629 -3.972 6.902 1.00 86.31 88 LEU A O 1
ATOM 730 N N . PRO A 1 89 ? 21.872 -3.974 6.777 1.00 84.31 89 PRO A N 1
ATOM 731 C CA . PRO A 1 89 ? 22.078 -3.518 8.155 1.00 84.31 89 PRO A CA 1
ATOM 732 C C . PRO A 1 89 ? 21.350 -2.200 8.465 1.00 84.31 89 PRO A C 1
ATOM 734 O O . PRO A 1 89 ? 20.746 -2.082 9.527 1.00 84.31 89 PRO A O 1
ATOM 737 N N . GLU A 1 90 ? 21.295 -1.268 7.509 1.00 84.31 90 GLU A N 1
ATOM 738 C CA . GLU A 1 90 ? 20.524 -0.020 7.635 1.00 84.31 90 GLU A CA 1
ATOM 739 C C . GLU A 1 90 ? 19.021 -0.284 7.860 1.00 84.31 90 GLU A C 1
ATOM 741 O O . GLU A 1 90 ? 18.377 0.324 8.716 1.00 84.31 90 GLU A O 1
ATOM 746 N N . MET A 1 91 ? 18.448 -1.246 7.131 1.00 80.88 91 MET A N 1
ATOM 747 C CA . MET A 1 91 ? 17.038 -1.617 7.277 1.00 80.88 91 MET A CA 1
ATOM 748 C C . MET A 1 91 ? 16.771 -2.366 8.588 1.00 80.88 91 MET A C 1
ATOM 750 O O . MET A 1 91 ? 15.682 -2.245 9.154 1.00 80.88 91 MET A O 1
ATOM 754 N N . LYS A 1 92 ? 17.757 -3.110 9.110 1.00 81.94 92 LYS A N 1
ATOM 755 C CA . LYS A 1 92 ? 17.646 -3.780 10.416 1.00 81.94 92 LYS A CA 1
ATOM 756 C C . LYS A 1 92 ? 17.491 -2.776 11.555 1.00 81.94 92 LYS A C 1
ATOM 758 O O . LYS A 1 92 ? 16.702 -3.031 12.463 1.00 81.94 92 LYS A O 1
ATOM 763 N N . GLU A 1 93 ? 18.182 -1.638 11.501 1.00 81.25 93 GLU A N 1
ATOM 764 C CA . GLU A 1 93 ? 18.049 -0.591 12.522 1.00 81.25 93 GLU A CA 1
ATOM 765 C C . GLU A 1 93 ? 16.653 0.036 12.526 1.00 81.25 93 GLU A C 1
ATOM 767 O O . GLU A 1 93 ? 16.026 0.114 13.586 1.00 81.25 93 GLU A O 1
ATOM 772 N N . LYS A 1 94 ? 16.111 0.380 11.347 1.00 78.19 94 LYS A N 1
ATOM 773 C CA . LYS A 1 94 ? 14.734 0.898 11.211 1.00 78.19 94 LYS A CA 1
ATOM 774 C C . LYS A 1 94 ? 13.687 -0.104 11.718 1.00 78.19 94 LYS A C 1
ATOM 776 O O . LYS A 1 94 ? 12.679 0.285 12.304 1.00 78.19 94 LYS A O 1
ATOM 781 N N . LYS A 1 95 ? 13.960 -1.404 11.560 1.00 77.50 95 LYS A N 1
ATOM 782 C CA . LYS A 1 95 ? 13.100 -2.513 11.997 1.00 77.50 95 LYS A CA 1
ATOM 783 C C . LYS A 1 95 ? 13.227 -2.876 13.480 1.00 77.50 95 LYS A C 1
ATOM 785 O O . LYS A 1 95 ? 12.340 -3.554 13.981 1.00 77.50 95 LYS A O 1
ATOM 790 N N . ARG A 1 96 ? 14.275 -2.463 14.203 1.00 65.88 96 ARG A N 1
ATOM 791 C CA . ARG A 1 96 ? 14.716 -3.080 15.478 1.00 65.88 96 ARG A CA 1
ATOM 792 C C . ARG A 1 96 ? 13.638 -3.275 16.563 1.00 65.88 96 ARG A C 1
ATOM 794 O O . ARG A 1 96 ? 13.830 -4.122 17.424 1.00 65.88 96 ARG A O 1
ATOM 801 N N . ASN A 1 97 ? 12.509 -2.560 16.514 1.00 78.81 97 ASN A N 1
ATOM 802 C CA . ASN A 1 97 ? 11.387 -2.746 17.449 1.00 78.81 97 ASN A CA 1
ATOM 803 C C . ASN A 1 97 ? 10.017 -2.958 16.770 1.00 78.81 97 ASN A C 1
ATOM 805 O O . ASN A 1 97 ? 8.989 -2.680 17.380 1.00 78.81 97 ASN A O 1
ATOM 809 N N . LEU A 1 98 ? 9.993 -3.400 15.511 1.00 86.00 98 LEU A N 1
ATOM 810 C CA . LEU A 1 98 ? 8.773 -3.728 14.775 1.00 86.00 98 LEU A CA 1
ATOM 811 C C . LEU A 1 98 ? 8.613 -5.247 14.677 1.00 86.00 98 LEU A C 1
ATOM 813 O O . LEU A 1 98 ? 9.478 -5.944 14.139 1.00 86.00 98 LEU A O 1
ATOM 817 N N . SER A 1 99 ? 7.487 -5.741 15.187 1.00 86.81 99 SER A N 1
ATOM 818 C CA . SER A 1 99 ? 7.061 -7.131 15.044 1.00 86.81 99 SER A CA 1
ATOM 819 C C . SER A 1 99 ? 6.229 -7.264 13.771 1.00 86.81 99 SER A C 1
ATOM 821 O O . SER A 1 99 ? 5.209 -6.593 13.622 1.00 86.81 99 SER A O 1
ATOM 823 N N . PHE A 1 100 ? 6.686 -8.106 12.845 1.00 90.38 100 PHE A N 1
ATOM 824 C CA . PHE A 1 100 ? 5.942 -8.449 11.635 1.00 90.38 100 PHE A CA 1
ATOM 825 C C . PHE A 1 100 ? 5.379 -9.848 11.821 1.00 90.38 100 PHE A C 1
ATOM 827 O O . PHE A 1 100 ? 6.143 -10.794 12.029 1.00 90.38 100 PHE A O 1
ATOM 834 N N . GLN A 1 101 ? 4.063 -9.975 11.730 1.00 91.50 101 GLN A N 1
ATOM 835 C CA . GLN A 1 101 ? 3.367 -11.242 11.876 1.00 91.50 101 GLN A CA 1
ATOM 836 C C . GLN A 1 101 ? 2.655 -11.609 10.580 1.00 91.50 101 GLN A C 1
ATOM 838 O O . GLN A 1 101 ? 2.190 -10.743 9.841 1.00 91.50 101 GLN A O 1
ATOM 843 N N . ASN A 1 102 ? 2.526 -12.905 10.319 1.00 93.81 102 ASN A N 1
ATOM 844 C CA . ASN A 1 102 ? 1.646 -13.373 9.257 1.00 93.81 102 ASN A CA 1
ATOM 845 C C . ASN A 1 102 ? 0.209 -13.363 9.778 1.00 93.81 102 ASN A C 1
ATOM 847 O O . ASN A 1 102 ? -0.050 -13.844 10.880 1.00 93.81 102 ASN A O 1
ATOM 851 N N . TYR A 1 103 ? -0.737 -12.892 8.967 1.00 92.81 103 TYR A N 1
ATOM 852 C CA . TYR A 1 103 ? -2.158 -12.882 9.332 1.00 92.81 103 TYR A CA 1
ATOM 853 C C . TYR A 1 103 ? -2.682 -14.287 9.660 1.00 92.81 103 TYR A C 1
ATOM 855 O O . TYR A 1 103 ? -3.534 -14.460 10.530 1.00 92.81 103 TYR A O 1
ATOM 863 N N . ARG A 1 104 ? -2.167 -15.308 8.962 1.00 93.50 104 ARG A N 1
ATOM 864 C CA . ARG A 1 104 ? -2.396 -16.725 9.268 1.00 93.50 104 ARG A CA 1
ATOM 865 C C . ARG A 1 104 ? -1.105 -17.521 9.077 1.00 93.50 104 ARG A C 1
ATOM 867 O O . ARG A 1 104 ? -0.337 -17.187 8.177 1.00 93.50 104 ARG A O 1
ATOM 874 N N . PRO A 1 105 ? -0.903 -18.635 9.805 1.00 90.19 105 PRO A N 1
ATOM 875 C CA . PRO A 1 105 ? 0.268 -19.496 9.616 1.00 90.19 105 PRO A CA 1
ATOM 876 C C . PRO A 1 105 ? 0.418 -20.029 8.184 1.00 90.19 105 PRO A C 1
ATOM 878 O O . PRO A 1 105 ? 1.531 -20.169 7.690 1.00 90.19 105 PRO A O 1
ATOM 881 N N . THR A 1 106 ? -0.701 -20.294 7.504 1.00 91.25 106 THR A N 1
ATOM 882 C CA . THR A 1 106 ? -0.726 -20.798 6.123 1.00 91.25 106 THR A CA 1
ATOM 883 C C . THR A 1 106 ? -0.563 -19.708 5.067 1.00 91.25 106 THR A C 1
ATOM 885 O O . THR A 1 106 ? -0.226 -20.022 3.932 1.00 91.25 106 THR A O 1
ATOM 888 N N . LYS A 1 107 ? -0.814 -18.438 5.413 1.00 90.00 107 LYS A N 1
ATOM 889 C CA . LYS A 1 107 ? -0.880 -17.324 4.464 1.00 90.00 107 LYS A CA 1
ATOM 890 C C . LYS A 1 107 ? 0.227 -16.315 4.756 1.00 90.00 107 LYS A C 1
ATOM 892 O O . LYS A 1 107 ? 0.047 -15.401 5.560 1.00 90.00 107 LYS A O 1
ATOM 897 N N . LYS A 1 108 ? 1.375 -16.499 4.103 1.00 92.25 108 LYS A N 1
ATOM 898 C CA . LYS A 1 108 ? 2.597 -15.711 4.340 1.00 92.25 108 LYS A CA 1
ATOM 899 C C . LYS A 1 108 ? 2.654 -14.372 3.598 1.00 92.25 108 LYS A C 1
ATOM 901 O O . LYS A 1 108 ? 3.405 -13.492 3.997 1.00 92.25 108 LYS A O 1
ATOM 906 N N . ASN A 1 109 ? 1.852 -14.203 2.550 1.00 94.19 109 ASN A N 1
ATOM 907 C CA . ASN A 1 109 ? 1.765 -12.963 1.775 1.00 94.19 109 ASN A CA 1
ATOM 908 C C . ASN A 1 109 ? 0.913 -11.876 2.448 1.00 94.19 109 ASN A C 1
ATOM 910 O O . ASN A 1 109 ? 0.846 -10.752 1.962 1.00 94.19 109 ASN A O 1
ATOM 914 N N . THR A 1 110 ? 0.220 -12.187 3.547 1.00 96.06 110 THR A N 1
ATOM 915 C CA . THR A 1 110 ? -0.532 -11.189 4.317 1.00 96.06 110 THR A CA 1
ATOM 916 C C . THR A 1 110 ? 0.186 -10.913 5.627 1.00 96.06 110 THR A C 1
ATOM 918 O O . THR A 1 110 ? 0.226 -11.772 6.508 1.00 96.06 110 THR A O 1
ATOM 921 N N . LEU A 1 111 ? 0.729 -9.707 5.748 1.00 95.12 111 LEU A N 1
ATOM 922 C CA . LEU A 1 111 ? 1.532 -9.269 6.879 1.00 95.12 111 LEU A CA 1
ATOM 923 C C . LEU A 1 111 ? 0.734 -8.288 7.737 1.00 95.12 111 LEU A C 1
ATOM 925 O O . LEU A 1 111 ? 0.042 -7.414 7.218 1.00 95.12 111 LEU A O 1
ATOM 929 N N . VAL A 1 112 ? 0.848 -8.425 9.051 1.00 94.50 112 VAL A N 1
ATOM 930 C CA . VAL A 1 112 ? 0.238 -7.543 10.044 1.00 94.50 112 VAL A CA 1
ATOM 931 C C . VAL A 1 112 ? 1.323 -7.034 10.975 1.00 94.50 112 VAL A C 1
ATOM 933 O O . VAL A 1 112 ? 2.251 -7.764 11.332 1.00 94.50 112 VAL A O 1
ATOM 936 N N . ILE A 1 113 ? 1.196 -5.772 11.362 1.00 92.94 113 ILE A N 1
ATOM 937 C CA . ILE A 1 113 ? 2.018 -5.151 12.390 1.00 92.94 113 ILE A CA 1
ATOM 938 C C . ILE A 1 113 ? 1.140 -4.875 13.603 1.00 92.94 113 ILE A C 1
ATOM 940 O O . ILE A 1 113 ? 0.047 -4.314 13.476 1.00 92.94 113 ILE A O 1
ATOM 944 N N . ASP A 1 114 ? 1.640 -5.280 14.768 1.00 88.25 114 ASP A N 1
ATOM 945 C CA . ASP A 1 114 ? 1.007 -5.008 16.056 1.00 88.25 114 ASP A CA 1
ATOM 946 C C . ASP A 1 114 ? 0.894 -3.497 16.318 1.00 88.25 114 ASP A C 1
ATOM 948 O O . ASP A 1 114 ? 1.625 -2.711 15.718 1.00 88.25 114 ASP A O 1
ATOM 952 N N . PRO A 1 115 ? 0.019 -3.051 17.233 1.00 89.25 115 PRO A N 1
ATOM 953 C CA . PRO A 1 115 ? -0.114 -1.634 17.545 1.00 89.25 115 PRO A CA 1
ATOM 954 C C . PRO A 1 115 ? 1.223 -0.994 17.959 1.00 89.25 115 PRO A C 1
ATOM 956 O O . PRO A 1 115 ? 1.813 -1.357 18.978 1.00 89.25 115 PRO A O 1
ATOM 959 N N . VAL A 1 116 ? 1.688 -0.008 17.188 1.00 90.00 116 VAL A N 1
ATOM 960 C CA . VAL A 1 116 ? 2.936 0.732 17.436 1.00 90.00 116 VAL A CA 1
ATOM 961 C C . VAL A 1 116 ? 2.679 2.220 17.683 1.00 90.00 116 VAL A C 1
ATOM 963 O O . VAL A 1 116 ? 1.730 2.775 17.134 1.00 90.00 116 VAL A O 1
ATOM 966 N N . PRO A 1 117 ? 3.512 2.920 18.478 1.00 88.00 117 PRO A N 1
ATOM 967 C CA . PRO A 1 117 ? 3.337 4.353 18.712 1.00 88.00 117 PRO A CA 1
ATOM 968 C C . PRO A 1 117 ? 3.476 5.172 17.421 1.00 88.00 117 PRO A C 1
ATOM 970 O O . PRO A 1 117 ? 4.567 5.259 16.851 1.00 88.00 117 PRO A O 1
ATOM 973 N N . GLY A 1 118 ? 2.399 5.837 16.994 1.00 82.00 118 GLY A N 1
ATOM 974 C CA . GLY A 1 118 ? 2.350 6.538 15.709 1.00 82.00 118 GLY A CA 1
ATOM 975 C C . GLY A 1 118 ? 3.321 7.709 15.581 1.00 82.00 118 GLY A C 1
ATOM 976 O O . GLY A 1 118 ? 3.888 7.926 14.516 1.00 82.00 118 GLY A O 1
ATOM 977 N N . LYS A 1 119 ? 3.613 8.410 16.687 1.00 81.00 119 LYS A N 1
ATOM 978 C CA . LYS A 1 119 ? 4.631 9.478 16.710 1.00 81.00 119 LYS A CA 1
ATOM 979 C C . LYS A 1 119 ? 6.034 8.976 16.369 1.00 81.00 119 LYS A C 1
ATOM 981 O O . LYS A 1 119 ? 6.823 9.711 15.790 1.00 81.00 119 LYS A O 1
ATOM 986 N N . LYS A 1 120 ? 6.360 7.748 16.780 1.00 83.25 120 LYS A N 1
ATOM 987 C CA . LYS A 1 120 ? 7.681 7.146 16.560 1.00 83.25 120 LYS A CA 1
ATOM 988 C C . LYS A 1 120 ? 7.776 6.485 15.187 1.00 83.25 120 LYS A C 1
ATOM 990 O O . LYS A 1 120 ? 8.854 6.456 14.605 1.00 83.25 120 LYS A O 1
ATOM 995 N N . TYR A 1 121 ? 6.661 5.952 14.697 1.00 82.94 121 TYR A N 1
ATOM 996 C CA . TYR A 1 121 ? 6.589 5.152 13.480 1.00 82.94 121 TYR A CA 1
ATOM 997 C C . TYR A 1 121 ? 5.664 5.781 12.443 1.00 82.94 121 TYR A C 1
ATOM 999 O O . TYR A 1 121 ? 4.747 5.124 11.974 1.00 82.94 121 TYR A O 1
ATOM 1007 N N . SER A 1 122 ? 5.906 7.039 12.068 1.00 80.00 122 SER A N 1
ATOM 1008 C CA . SER A 1 122 ? 5.143 7.707 11.001 1.00 80.00 122 SER A CA 1
ATOM 1009 C C . SER A 1 122 ? 5.336 7.058 9.628 1.00 80.00 122 SER A C 1
ATOM 1011 O O . SER A 1 122 ? 4.494 7.196 8.751 1.00 80.00 122 SER A O 1
ATOM 1013 N N . GLU A 1 123 ? 6.468 6.384 9.437 1.00 83.75 123 GLU A N 1
ATOM 1014 C CA . GLU A 1 123 ? 6.785 5.619 8.241 1.00 83.75 123 GLU A CA 1
ATOM 1015 C C . GLU A 1 123 ? 7.272 4.233 8.664 1.00 83.75 123 GLU A C 1
ATOM 1017 O O . GLU A 1 123 ? 8.107 4.096 9.565 1.00 83.75 123 GLU A O 1
ATOM 1022 N N . ILE A 1 124 ? 6.737 3.201 8.015 1.00 87.38 124 ILE A N 1
ATOM 1023 C CA . ILE A 1 124 ? 7.084 1.810 8.280 1.00 87.38 124 ILE A CA 1
ATOM 1024 C C . ILE A 1 124 ? 7.579 1.167 6.988 1.00 87.38 124 ILE A C 1
ATOM 1026 O O . ILE A 1 124 ? 6.885 1.150 5.974 1.00 87.38 124 ILE A O 1
ATOM 1030 N N . THR A 1 125 ? 8.778 0.591 7.038 1.00 89.44 125 THR A N 1
ATOM 1031 C CA . THR A 1 125 ? 9.382 -0.108 5.900 1.00 89.44 125 THR A CA 1
ATOM 1032 C C . THR A 1 125 ? 9.212 -1.618 6.048 1.00 89.44 125 THR A C 1
ATOM 1034 O O . THR A 1 125 ? 9.681 -2.208 7.023 1.00 89.44 125 THR A O 1
ATOM 1037 N N . PHE A 1 126 ? 8.588 -2.258 5.057 1.00 90.56 126 PHE A N 1
ATOM 1038 C CA . PHE A 1 126 ? 8.436 -3.713 4.996 1.00 90.56 126 PHE A CA 1
ATOM 1039 C C . PHE A 1 126 ? 9.572 -4.341 4.172 1.00 90.56 126 PHE A C 1
ATOM 1041 O O . PHE A 1 126 ? 9.678 -4.059 2.977 1.00 90.56 126 PHE A O 1
ATOM 1048 N N . PRO A 1 127 ? 10.414 -5.211 4.761 1.00 91.00 127 PRO A N 1
ATOM 1049 C CA . PRO A 1 127 ? 11.416 -5.955 4.008 1.00 91.00 127 PRO A CA 1
ATOM 1050 C C . PRO A 1 127 ? 10.752 -7.166 3.344 1.00 91.00 127 PRO A C 1
ATOM 1052 O O . PRO A 1 127 ? 10.535 -8.194 3.983 1.00 91.00 127 PRO A O 1
ATOM 1055 N N . ILE A 1 128 ? 10.397 -7.029 2.071 1.00 92.81 128 ILE A N 1
ATOM 1056 C CA . ILE A 1 128 ? 9.671 -8.051 1.309 1.00 92.81 128 ILE A CA 1
ATOM 1057 C C . ILE A 1 128 ? 10.645 -8.778 0.383 1.00 92.81 128 ILE A C 1
ATOM 1059 O O . ILE A 1 128 ? 11.462 -8.146 -0.286 1.00 92.81 128 ILE A O 1
ATOM 1063 N N . LEU A 1 129 ? 10.536 -10.101 0.330 1.00 92.69 129 LEU A N 1
ATOM 1064 C CA . LEU A 1 129 ? 11.207 -10.942 -0.647 1.00 92.69 129 LEU A CA 1
ATOM 1065 C C . LEU A 1 129 ? 10.244 -11.230 -1.803 1.00 92.69 129 LEU A C 1
ATOM 1067 O O . LEU A 1 129 ? 9.106 -11.654 -1.586 1.00 92.69 129 LEU A O 1
ATOM 1071 N N . SER A 1 130 ? 10.704 -10.974 -3.027 1.00 93.88 130 SER A N 1
ATOM 1072 C CA . SER A 1 130 ? 9.944 -11.315 -4.230 1.00 93.88 130 SER A CA 1
ATOM 1073 C C . SER A 1 130 ? 10.079 -12.809 -4.554 1.00 93.88 130 SER A C 1
ATOM 1075 O O . SER A 1 130 ? 11.142 -13.388 -4.312 1.00 93.88 130 SER A O 1
ATOM 1077 N N . PRO A 1 131 ? 9.019 -13.443 -5.082 1.00 94.25 131 PRO A N 1
ATOM 1078 C CA . PRO A 1 131 ? 9.080 -14.818 -5.557 1.00 94.25 131 PRO A CA 1
ATOM 1079 C C . PRO A 1 131 ? 9.916 -14.928 -6.832 1.00 94.25 131 PRO A C 1
ATOM 1081 O O . PRO A 1 131 ? 9.983 -13.992 -7.628 1.00 94.25 131 PRO A O 1
ATOM 1084 N N . ASP A 1 132 ? 10.475 -16.114 -7.060 1.00 92.12 132 ASP A N 1
ATOM 1085 C CA . ASP A 1 132 ? 11.120 -16.471 -8.321 1.00 92.12 132 ASP A CA 1
ATOM 1086 C C . ASP A 1 132 ? 10.173 -17.342 -9.176 1.00 92.12 132 ASP A C 1
ATOM 1088 O O . ASP A 1 132 ? 9.948 -18.508 -8.818 1.00 92.12 132 ASP A O 1
ATOM 1092 N N . PRO A 1 133 ? 9.644 -16.822 -10.307 1.00 91.88 133 PRO A N 1
ATOM 1093 C CA . PRO A 1 133 ? 8.787 -17.559 -11.246 1.00 91.88 133 PRO A CA 1
ATOM 1094 C C . PRO A 1 133 ? 9.409 -18.839 -11.813 1.00 91.88 133 PRO A C 1
ATOM 1096 O O . PRO A 1 133 ? 8.692 -19.727 -12.269 1.00 91.88 133 PRO A O 1
ATOM 1099 N N . VAL A 1 134 ? 10.742 -18.955 -11.812 1.00 89.88 134 VAL A N 1
ATOM 1100 C CA . VAL A 1 134 ? 11.431 -20.168 -12.276 1.00 89.88 134 VAL A CA 1
ATOM 1101 C C . VAL A 1 134 ? 11.260 -21.303 -11.264 1.00 89.88 134 VAL A C 1
ATOM 1103 O O . VAL A 1 134 ? 11.139 -22.468 -11.644 1.00 89.88 134 VAL A O 1
ATOM 1106 N N . SER A 1 135 ? 11.216 -20.965 -9.975 1.00 90.19 135 SER A N 1
ATOM 1107 C CA . SER A 1 135 ? 11.062 -21.927 -8.881 1.00 90.19 135 SER A CA 1
ATOM 1108 C C . SER A 1 135 ? 9.596 -22.217 -8.526 1.00 90.19 135 SER A C 1
ATOM 1110 O O . SER A 1 135 ? 9.259 -23.358 -8.205 1.00 90.19 135 SER A O 1
ATOM 1112 N N . ILE A 1 136 ? 8.712 -21.216 -8.618 1.00 90.88 136 ILE A N 1
ATOM 1113 C CA . ILE A 1 136 ? 7.296 -21.302 -8.234 1.00 90.88 136 ILE A CA 1
ATOM 1114 C C . ILE A 1 136 ? 6.421 -21.195 -9.487 1.00 90.88 136 ILE A C 1
ATOM 1116 O O . ILE A 1 136 ? 6.290 -20.124 -10.070 1.00 90.88 136 ILE A O 1
ATOM 1120 N N . LYS A 1 137 ? 5.771 -22.302 -9.872 1.00 87.12 137 LYS A N 1
ATOM 1121 C CA . LYS A 1 137 ? 5.000 -22.401 -11.128 1.00 87.12 137 LYS A CA 1
ATOM 1122 C C . LYS A 1 137 ? 3.784 -21.476 -11.214 1.00 87.12 137 LYS A C 1
ATOM 1124 O O . LYS A 1 137 ? 3.409 -21.092 -12.316 1.00 87.12 137 LYS A O 1
ATOM 1129 N N . ASP A 1 138 ? 3.183 -21.147 -10.074 1.00 88.38 138 ASP A N 1
ATOM 1130 C CA . ASP A 1 138 ? 1.956 -20.341 -10.008 1.00 88.38 138 ASP A CA 1
ATOM 1131 C C . ASP A 1 138 ? 2.231 -18.827 -10.051 1.00 88.38 138 ASP A C 1
ATOM 1133 O O . ASP A 1 138 ? 1.303 -18.019 -10.058 1.00 88.38 138 ASP A O 1
ATOM 1137 N N . VAL A 1 139 ? 3.507 -18.427 -10.075 1.00 91.88 139 VAL A N 1
ATOM 1138 C CA . VAL A 1 139 ? 3.928 -17.028 -10.152 1.00 91.88 139 VAL A CA 1
ATOM 1139 C C . VAL A 1 139 ? 4.476 -16.745 -11.546 1.00 91.88 139 VAL A C 1
ATOM 1141 O O . VAL A 1 139 ? 5.305 -17.480 -12.074 1.00 91.88 139 VAL A O 1
ATOM 1144 N N . HIS A 1 140 ? 4.045 -15.632 -12.135 1.00 93.12 140 HIS A N 1
ATOM 1145 C CA . HIS A 1 140 ? 4.472 -15.193 -13.464 1.00 93.12 140 HIS A CA 1
ATOM 1146 C C . HIS A 1 140 ? 5.043 -13.769 -13.452 1.00 93.12 140 HIS A C 1
ATOM 1148 O O . HIS A 1 140 ? 4.756 -12.978 -12.552 1.00 93.12 140 HIS A O 1
ATOM 1154 N N . PHE A 1 141 ? 5.823 -13.415 -14.477 1.00 93.56 141 PHE A N 1
ATOM 1155 C CA . PHE A 1 141 ? 6.304 -12.046 -14.689 1.00 93.56 141 PHE A CA 1
ATOM 1156 C C . PHE A 1 141 ? 5.162 -11.147 -15.165 1.00 93.56 141 PHE A C 1
ATOM 1158 O O . PHE A 1 141 ? 4.854 -11.074 -16.354 1.00 93.56 141 PHE A O 1
ATOM 1165 N N . LEU A 1 142 ? 4.484 -10.515 -14.212 1.00 93.44 142 LEU A N 1
ATOM 1166 C CA . LEU A 1 142 ? 3.302 -9.696 -14.435 1.00 93.44 142 LEU A CA 1
ATOM 1167 C C . LEU A 1 142 ? 3.291 -8.511 -13.469 1.00 93.44 142 LEU A C 1
ATOM 1169 O O . LEU A 1 142 ? 4.090 -8.405 -12.534 1.00 93.44 142 LEU A O 1
ATOM 1173 N N . LYS A 1 143 ? 2.336 -7.616 -13.703 1.00 95.75 143 LYS A N 1
ATOM 1174 C CA . LYS A 1 143 ? 1.983 -6.552 -12.777 1.00 95.75 143 LYS A CA 1
ATOM 1175 C C . LYS A 1 143 ? 0.974 -7.078 -11.760 1.00 95.75 143 LYS A C 1
ATOM 1177 O O . LYS A 1 143 ? -0.078 -7.581 -12.146 1.00 95.75 143 LYS A O 1
ATOM 1182 N N . TYR A 1 144 ? 1.287 -6.933 -10.481 1.00 95.94 144 TYR A N 1
ATOM 1183 C CA . TYR A 1 144 ? 0.453 -7.385 -9.379 1.00 95.94 144 TYR A CA 1
ATOM 1184 C C . TYR A 1 144 ? -0.002 -6.221 -8.497 1.00 95.94 144 TYR A C 1
ATOM 1186 O O . TYR A 1 144 ? 0.777 -5.294 -8.266 1.00 95.94 144 TYR A O 1
ATOM 1194 N N . PRO A 1 145 ? -1.227 -6.269 -7.955 1.00 96.62 145 PRO A N 1
ATOM 1195 C CA . PRO A 1 145 ? -1.688 -5.292 -6.985 1.00 96.62 145 PRO A CA 1
ATOM 1196 C C . PRO A 1 145 ? -1.135 -5.591 -5.585 1.00 96.62 145 PRO A C 1
ATOM 1198 O O . PRO A 1 145 ? -1.015 -6.743 -5.172 1.00 96.62 145 PRO A O 1
ATOM 1201 N N . ILE A 1 146 ? -0.861 -4.533 -4.834 1.00 97.06 146 ILE A N 1
ATOM 1202 C CA . ILE A 1 146 ? -0.553 -4.542 -3.407 1.00 97.06 146 ILE A CA 1
ATOM 1203 C C . ILE A 1 146 ? -1.642 -3.732 -2.713 1.00 97.06 146 ILE A C 1
ATOM 1205 O O . ILE A 1 146 ? -1.948 -2.615 -3.135 1.00 97.06 146 ILE A O 1
ATOM 1209 N N . TYR A 1 147 ? -2.201 -4.274 -1.635 1.00 97.38 147 TYR A N 1
ATOM 1210 C CA . TYR A 1 147 ? -3.195 -3.570 -0.831 1.00 97.38 147 TYR A CA 1
ATOM 1211 C C . TYR A 1 147 ? -2.639 -3.295 0.555 1.00 97.38 147 TYR A C 1
ATOM 1213 O O . TYR A 1 147 ? -2.077 -4.182 1.195 1.00 97.38 147 TYR A O 1
ATOM 1221 N N . VAL A 1 148 ? -2.831 -2.072 1.031 1.00 96.50 148 VAL A N 1
ATOM 1222 C CA . VAL A 1 148 ? -2.465 -1.661 2.380 1.00 96.50 148 VAL A CA 1
ATOM 1223 C C . VAL A 1 148 ? -3.697 -1.125 3.093 1.00 96.50 148 VAL A C 1
ATOM 1225 O O . VAL A 1 148 ? -4.486 -0.365 2.530 1.00 96.50 148 VAL A O 1
ATOM 1228 N N . GLY A 1 149 ? -3.880 -1.557 4.332 1.00 95.38 149 GLY A N 1
ATOM 1229 C CA . GLY A 1 149 ? -4.839 -0.990 5.264 1.00 95.38 149 GLY A CA 1
ATOM 1230 C C . GLY A 1 149 ? -4.094 -0.503 6.494 1.00 95.38 149 GLY A C 1
ATOM 1231 O O . GLY A 1 149 ? -3.273 -1.230 7.046 1.00 95.38 149 GLY A O 1
ATOM 1232 N N . GLU A 1 150 ? -4.387 0.706 6.938 1.00 93.38 150 GLU A N 1
ATOM 1233 C CA . GLU A 1 150 ? -3.766 1.300 8.116 1.00 93.38 150 GLU A CA 1
ATOM 1234 C C . GLU A 1 150 ? -4.847 1.848 9.035 1.00 93.38 150 GLU A C 1
ATOM 1236 O O . GLU A 1 150 ? -5.751 2.557 8.598 1.00 93.38 150 GLU A O 1
ATOM 1241 N N . ASN A 1 151 ? -4.752 1.523 10.320 1.00 91.31 151 ASN A N 1
ATOM 1242 C CA . ASN A 1 151 ? -5.550 2.155 11.355 1.00 91.31 151 ASN A CA 1
ATOM 1243 C C . ASN A 1 151 ? -4.674 3.057 12.217 1.00 91.31 151 ASN A C 1
ATOM 1245 O O . ASN A 1 151 ? -3.520 2.740 12.506 1.00 91.31 151 ASN A O 1
ATOM 1249 N N . ARG A 1 152 ? -5.277 4.147 12.680 1.00 89.06 152 ARG A N 1
ATOM 1250 C CA . ARG A 1 152 ? -4.723 5.013 13.706 1.00 89.06 152 ARG A CA 1
ATOM 1251 C C . ARG A 1 152 ? -5.785 5.321 14.751 1.00 89.06 152 ARG A C 1
ATOM 1253 O O . ARG A 1 152 ? -6.830 5.883 14.427 1.00 89.06 152 ARG A O 1
ATOM 1260 N N . GLY A 1 153 ? -5.471 5.036 16.010 1.00 85.38 153 GLY A N 1
ATOM 1261 C CA . GLY A 1 153 ? -6.375 5.239 17.142 1.00 85.38 153 GLY A CA 1
ATOM 1262 C C . GLY A 1 153 ? -7.319 4.059 17.387 1.00 85.38 153 GLY A C 1
ATOM 1263 O O . GLY A 1 153 ? -7.303 3.057 16.678 1.00 85.38 153 GLY A O 1
ATOM 1264 N N . SER A 1 154 ? -8.120 4.166 18.445 1.00 85.19 154 SER A N 1
ATOM 1265 C CA . SER A 1 154 ? -8.979 3.074 18.913 1.00 85.19 154 SER A CA 1
ATOM 1266 C C . SER A 1 154 ? -10.234 2.895 18.053 1.00 85.19 154 SER A C 1
ATOM 1268 O O . SER A 1 154 ? -10.833 3.871 17.598 1.00 85.19 154 SER A O 1
ATOM 1270 N N . GLY A 1 155 ? -10.679 1.646 17.892 1.00 87.25 155 GLY A N 1
ATOM 1271 C CA . GLY A 1 155 ? -11.925 1.307 17.199 1.00 87.25 155 GLY A CA 1
ATOM 1272 C C . GLY A 1 155 ? -13.193 1.698 17.971 1.00 87.25 155 GLY A C 1
ATOM 1273 O O . GLY A 1 155 ? -13.155 2.005 19.164 1.00 87.25 155 GLY A O 1
ATOM 1274 N N . GLN A 1 156 ? -14.330 1.681 17.274 1.00 86.38 156 GLN A N 1
ATOM 1275 C CA . GLN A 1 156 ? -15.639 2.109 17.795 1.00 86.38 156 GLN A CA 1
ATOM 1276 C C . GLN A 1 156 ? -16.499 0.946 18.314 1.00 86.38 156 GLN A C 1
ATOM 1278 O O . GLN A 1 156 ? -17.500 1.185 18.987 1.00 86.38 156 GLN A O 1
ATOM 1283 N N . ILE A 1 157 ? -16.156 -0.292 17.952 1.00 89.94 157 ILE A N 1
ATOM 1284 C CA . ILE A 1 157 ? -16.958 -1.498 18.192 1.00 89.94 157 ILE A CA 1
ATOM 1285 C C . ILE A 1 157 ? -16.011 -2.639 18.578 1.00 89.94 157 ILE A C 1
ATOM 1287 O O . ILE A 1 157 ? -14.952 -2.798 17.962 1.00 89.94 157 ILE A O 1
ATOM 1291 N N . TYR A 1 158 ? -16.385 -3.412 19.592 1.00 89.19 158 TYR A N 1
ATOM 1292 C CA . TYR A 1 158 ? -15.688 -4.616 20.032 1.00 89.19 158 TYR A CA 1
ATOM 1293 C C . TYR A 1 158 ? -16.137 -5.855 19.234 1.00 89.19 158 TYR A C 1
ATOM 1295 O O . TYR A 1 158 ? -17.196 -5.843 18.608 1.00 89.19 158 TYR A O 1
ATOM 1303 N N . PRO A 1 159 ? -15.353 -6.951 19.223 1.00 93.06 159 PRO A N 1
ATOM 1304 C CA . PRO A 1 159 ? -15.710 -8.164 18.477 1.00 93.06 159 PRO A CA 1
ATOM 1305 C C . PRO A 1 159 ? -17.036 -8.833 18.886 1.00 93.06 159 PRO A C 1
ATOM 1307 O O . PRO A 1 159 ? -17.586 -9.599 18.100 1.00 93.06 159 PRO A O 1
ATOM 1310 N N . ASP A 1 160 ? -17.539 -8.561 20.090 1.00 92.19 160 ASP A N 1
ATOM 1311 C CA . ASP A 1 160 ? -18.848 -9.004 20.599 1.00 92.19 160 ASP A CA 1
ATOM 1312 C C . ASP A 1 160 ? -20.026 -8.141 20.101 1.00 92.19 160 ASP A C 1
ATOM 1314 O O . ASP A 1 160 ? -21.185 -8.505 20.297 1.00 92.19 160 ASP A O 1
ATOM 1318 N N . GLY A 1 161 ? -19.741 -7.034 19.410 1.00 89.00 161 GLY A N 1
ATOM 1319 C CA . GLY A 1 161 ? -20.725 -6.080 18.907 1.00 89.00 161 GLY A CA 1
ATOM 1320 C C . GLY A 1 161 ? -21.002 -4.909 19.852 1.00 89.00 161 GLY A C 1
ATOM 1321 O O . GLY A 1 161 ? -21.747 -4.002 19.472 1.00 89.00 161 GLY A O 1
ATOM 1322 N N . GLU A 1 162 ? -20.399 -4.875 21.042 1.00 86.38 162 GLU A N 1
ATOM 1323 C CA . GLU A 1 162 ? -20.557 -3.760 21.971 1.00 86.38 162 GLU A CA 1
ATOM 1324 C C . GLU A 1 162 ? -19.847 -2.501 21.452 1.00 86.38 162 GLU A C 1
ATOM 1326 O O . GLU A 1 162 ? -18.785 -2.552 20.824 1.00 86.38 162 GLU A O 1
ATOM 1331 N N . LYS A 1 163 ? -20.438 -1.329 21.703 1.00 83.12 163 LYS A N 1
ATOM 1332 C CA . LYS A 1 163 ? -19.845 -0.044 21.311 1.00 83.12 163 LYS A CA 1
ATOM 1333 C C . LYS A 1 163 ? -18.768 0.359 22.316 1.00 83.12 163 LYS A C 1
ATOM 1335 O O . LYS A 1 163 ? -18.983 0.294 23.521 1.00 83.12 163 LYS A O 1
ATOM 1340 N N . SER A 1 164 ? -17.631 0.845 21.828 1.00 81.38 164 SER A N 1
ATOM 1341 C CA . SER A 1 164 ? -16.579 1.390 22.688 1.00 81.38 164 SER A CA 1
ATOM 1342 C C . SER A 1 164 ? -16.912 2.806 23.162 1.00 81.38 164 SER A C 1
ATOM 1344 O O . SER A 1 164 ? -17.771 3.490 22.603 1.00 81.38 164 SER A O 1
ATOM 1346 N N . ASN A 1 165 ? -16.163 3.294 24.153 1.00 78.06 165 ASN A N 1
ATOM 1347 C CA . ASN A 1 165 ? -16.231 4.686 24.605 1.00 78.06 165 ASN A CA 1
ATOM 1348 C C . ASN A 1 165 ? -15.712 5.706 23.568 1.00 78.06 165 ASN A C 1
ATOM 1350 O O . ASN A 1 165 ? -15.785 6.909 23.811 1.00 78.06 165 ASN A O 1
ATOM 1354 N N . ASN A 1 166 ? -15.216 5.251 22.410 1.00 79.62 166 ASN A N 1
ATOM 1355 C CA . ASN A 1 166 ? -14.793 6.097 21.295 1.00 79.62 166 ASN A CA 1
ATOM 1356 C C . ASN A 1 166 ? -15.925 6.322 20.266 1.00 79.62 166 ASN A C 1
ATOM 1358 O O . ASN A 1 166 ? -15.675 6.408 19.063 1.00 79.62 166 ASN A O 1
ATOM 1362 N N . ASN A 1 167 ? -17.179 6.363 20.721 1.00 76.19 167 ASN A N 1
ATOM 1363 C CA . ASN A 1 167 ? -18.369 6.517 19.885 1.00 76.19 167 ASN A CA 1
ATOM 1364 C C . ASN A 1 167 ? -19.300 7.606 20.459 1.00 76.19 167 ASN A C 1
ATOM 1366 O O . ASN A 1 167 ? -19.300 7.856 21.661 1.00 76.19 167 ASN A O 1
ATOM 1370 N N . ALA A 1 168 ? -20.103 8.250 19.608 1.00 64.44 168 ALA A N 1
ATOM 1371 C CA . ALA A 1 168 ? -21.058 9.300 19.994 1.00 64.44 168 ALA A CA 1
ATOM 1372 C C . ALA A 1 168 ? -22.330 8.762 20.686 1.00 64.44 168 ALA A C 1
ATOM 1374 O O . ALA A 1 168 ? -23.175 9.519 21.156 1.00 64.44 168 ALA A O 1
ATOM 1375 N N . THR A 1 169 ? -22.496 7.443 20.698 1.00 57.97 169 THR A N 1
ATOM 1376 C CA . THR A 1 169 ? -23.637 6.744 21.303 1.00 57.97 169 THR A CA 1
ATOM 1377 C C . THR A 1 169 ? -23.104 5.501 21.993 1.00 57.97 169 THR A C 1
ATOM 1379 O O . THR A 1 169 ? -23.440 4.377 21.625 1.00 57.97 169 THR A O 1
ATOM 1382 N N . ALA A 1 170 ? -22.124 5.688 22.870 1.00 51.28 170 ALA A N 1
ATOM 1383 C CA . ALA A 1 170 ? -21.538 4.589 23.611 1.00 51.28 170 ALA A CA 1
ATOM 1384 C C . ALA A 1 170 ? -22.473 4.220 24.771 1.00 51.28 170 ALA A C 1
ATOM 1386 O O . ALA A 1 170 ? -22.954 5.109 25.466 1.00 51.28 170 ALA A O 1
ATOM 1387 N N . THR A 1 171 ? -22.727 2.926 24.950 1.00 48.41 171 THR A N 1
ATOM 1388 C CA . THR A 1 171 ? -23.510 2.375 26.063 1.00 48.41 171 THR A CA 1
ATOM 1389 C C . THR A 1 171 ? -22.517 1.733 27.030 1.00 48.41 171 THR A C 1
ATOM 1391 O O . THR A 1 171 ? -21.713 0.910 26.603 1.00 48.41 171 THR A O 1
ATOM 1394 N N . GLY A 1 172 ? -22.481 2.126 28.301 1.00 50.62 172 GLY A N 1
ATOM 1395 C CA . GLY A 1 172 ? -21.491 1.607 29.249 1.00 50.62 172 GLY A CA 1
ATOM 1396 C C . GLY A 1 172 ? -21.509 2.310 30.600 1.00 50.62 172 GLY A C 1
ATOM 1397 O O . GLY A 1 172 ? -22.137 3.346 30.748 1.00 50.62 172 GLY A O 1
ATOM 1398 N N . ILE A 1 173 ? -20.812 1.750 31.592 1.00 44.50 173 ILE A N 1
ATOM 1399 C CA . ILE A 1 173 ? -20.813 2.213 32.992 1.00 44.50 173 ILE A CA 1
ATOM 1400 C C . ILE A 1 173 ? -20.284 3.659 33.074 1.00 44.50 173 ILE A C 1
ATOM 1402 O O . ILE A 1 173 ? -19.083 3.896 32.945 1.00 44.50 173 ILE A O 1
ATOM 1406 N N . GLY A 1 174 ? -21.177 4.628 33.276 1.00 57.56 174 GLY A N 1
ATOM 1407 C CA . GLY A 1 174 ? -20.851 6.054 33.312 1.00 57.56 174 GLY A CA 1
ATOM 1408 C C . GLY A 1 174 ? -22.056 6.920 33.689 1.00 57.56 174 GLY A C 1
ATOM 1409 O O . GLY A 1 174 ? -22.727 6.632 34.676 1.00 57.56 174 GLY A O 1
ATOM 1410 N N . TYR A 1 175 ? -22.313 8.002 32.953 1.00 61.22 175 TYR A N 1
ATOM 1411 C CA . TYR A 1 175 ? -23.452 8.886 33.205 1.00 61.22 175 TYR A CA 1
ATOM 1412 C C . TYR A 1 175 ? -24.770 8.160 32.927 1.00 61.22 175 TYR A C 1
ATOM 1414 O O . TYR A 1 175 ? -24.985 7.668 31.824 1.00 61.22 175 TYR A O 1
ATOM 1422 N N . GLU A 1 176 ? -25.660 8.137 33.913 1.00 65.75 176 GLU A N 1
ATOM 1423 C CA . GLU A 1 176 ? -27.019 7.625 33.759 1.00 65.75 176 GLU A CA 1
ATOM 1424 C C . GLU A 1 176 ? -27.927 8.755 33.256 1.00 65.75 176 GLU A C 1
ATOM 1426 O O . GLU A 1 176 ? -28.112 9.769 33.938 1.00 65.75 176 GLU A O 1
ATOM 1431 N N . ILE A 1 177 ? -28.463 8.612 32.044 1.00 71.44 177 ILE A N 1
ATOM 1432 C CA . ILE A 1 177 ? -29.448 9.532 31.478 1.00 71.44 177 ILE A CA 1
ATOM 1433 C C . ILE A 1 177 ? -30.800 8.835 31.483 1.00 71.44 177 ILE A C 1
ATOM 1435 O O . ILE A 1 177 ? -31.031 7.866 30.765 1.00 71.44 177 ILE A O 1
ATOM 1439 N N . THR A 1 178 ? -31.713 9.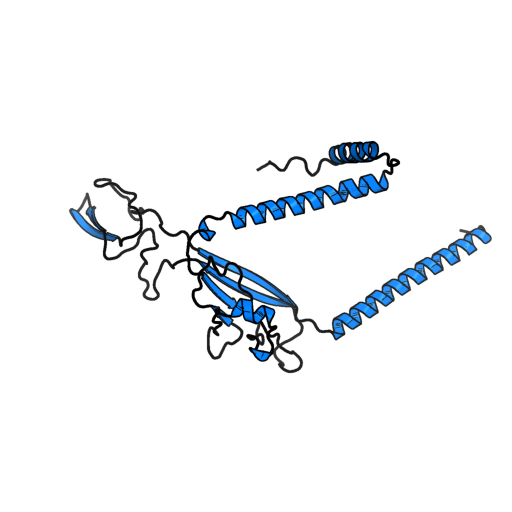361 32.290 1.00 73.81 178 THR A N 1
ATOM 1440 C CA . THR A 1 178 ? -33.108 8.926 32.302 1.00 73.81 178 THR A CA 1
ATOM 1441 C C . THR A 1 178 ? -33.902 9.772 31.313 1.00 73.81 178 THR A C 1
ATOM 1443 O O . THR A 1 178 ? -34.043 10.983 31.494 1.00 73.81 178 THR A O 1
ATOM 1446 N N . ILE A 1 179 ? -34.420 9.138 30.266 1.00 73.50 179 ILE A N 1
ATOM 1447 C CA . ILE A 1 179 ? -35.318 9.748 29.288 1.00 73.50 179 ILE A CA 1
ATOM 1448 C C . ILE A 1 179 ? -36.737 9.335 29.668 1.00 73.50 179 ILE A C 1
ATOM 1450 O O . ILE A 1 179 ? -37.069 8.151 29.641 1.00 73.50 179 ILE A O 1
ATOM 1454 N N . THR A 1 180 ? -37.568 10.306 30.041 1.00 74.56 180 THR A N 1
ATOM 1455 C CA . THR A 1 180 ? -38.983 10.068 30.348 1.00 74.56 180 THR A CA 1
ATOM 1456 C C . THR A 1 180 ? -39.823 10.397 29.127 1.00 74.56 180 THR A C 1
ATOM 1458 O O . THR A 1 180 ? -39.765 11.521 28.624 1.00 74.56 180 THR A O 1
ATOM 1461 N N . ASP A 1 181 ? -40.620 9.437 28.671 1.00 70.88 181 ASP A N 1
ATOM 1462 C CA . ASP A 1 181 ? -41.575 9.664 27.596 1.00 70.88 181 ASP A CA 1
ATOM 1463 C C . ASP A 1 181 ? -42.710 10.579 28.081 1.00 70.88 181 ASP A C 1
ATOM 1465 O O . ASP A 1 181 ? -43.341 10.326 29.112 1.00 70.88 181 ASP A O 1
ATOM 1469 N N . ALA A 1 182 ? -42.955 11.667 27.350 1.00 67.31 182 ALA A N 1
ATOM 1470 C CA . ALA A 1 182 ? -43.937 12.683 27.720 1.00 67.31 182 ALA A CA 1
ATOM 1471 C C . ALA A 1 182 ? -45.390 12.207 27.533 1.00 67.31 182 ALA A C 1
ATOM 1473 O O . ALA A 1 182 ? -46.301 12.836 28.072 1.00 67.31 182 ALA A O 1
ATOM 1474 N N . LEU A 1 183 ? -45.607 11.127 26.769 1.00 65.25 183 LEU A N 1
ATOM 1475 C CA . LEU A 1 183 ? -46.937 10.598 26.449 1.00 65.25 183 LEU A CA 1
ATOM 1476 C C . LEU A 1 183 ? -47.358 9.432 27.356 1.00 65.25 183 LEU A C 1
ATOM 1478 O O . LEU A 1 183 ? -48.480 9.454 27.855 1.00 65.25 183 LEU A O 1
ATOM 1482 N N . ASP A 1 184 ? -46.463 8.475 27.626 1.00 66.81 184 ASP A N 1
ATOM 1483 C CA . ASP A 1 184 ? -46.791 7.246 28.376 1.00 66.81 184 ASP A CA 1
ATOM 1484 C C . ASP A 1 184 ? -46.079 7.119 29.741 1.00 66.81 184 ASP A C 1
ATOM 1486 O O . ASP A 1 184 ? -46.318 6.171 30.488 1.00 66.81 184 ASP A O 1
ATOM 1490 N N . GLY A 1 185 ? -45.188 8.053 30.103 1.00 67.56 185 GLY A N 1
ATOM 1491 C CA . GLY A 1 185 ? -44.452 8.022 31.377 1.00 67.56 185 GLY A CA 1
ATOM 1492 C C . GLY A 1 185 ? -43.411 6.897 31.494 1.00 67.56 185 GLY A C 1
ATOM 1493 O O . GLY A 1 185 ? -42.803 6.729 32.555 1.00 67.56 185 GLY A O 1
ATOM 1494 N N . HIS A 1 186 ? -43.181 6.137 30.419 1.00 72.62 186 HIS A N 1
ATOM 1495 C CA . HIS A 1 186 ? -42.124 5.135 30.346 1.00 72.62 186 HIS A CA 1
ATOM 1496 C C . HIS A 1 186 ? -40.746 5.798 30.462 1.00 72.62 186 HIS A C 1
ATOM 1498 O O . HIS A 1 186 ? -40.454 6.788 29.794 1.00 72.62 186 HIS A O 1
ATOM 1504 N N . GLN A 1 187 ? -39.901 5.246 31.333 1.00 74.56 187 GLN A N 1
ATOM 1505 C CA . GLN A 1 187 ? -38.527 5.700 31.531 1.00 74.56 187 GLN A CA 1
ATOM 1506 C C . GLN A 1 187 ? -37.574 4.747 30.817 1.00 74.56 187 GLN A C 1
ATOM 1508 O O . GLN A 1 187 ? -37.555 3.550 31.106 1.00 74.56 187 GLN A O 1
ATOM 1513 N N . VAL A 1 188 ? -36.775 5.286 29.902 1.00 76.38 188 VAL A N 1
ATOM 1514 C CA . VAL A 1 188 ? -35.652 4.583 29.283 1.00 76.38 188 VAL A CA 1
ATOM 1515 C C . VAL A 1 188 ? -34.378 5.116 29.917 1.00 76.38 188 VAL A C 1
ATOM 1517 O O . VAL A 1 188 ? -34.133 6.322 29.919 1.00 76.38 188 VAL A O 1
ATOM 1520 N N . VAL A 1 189 ? -33.584 4.215 30.487 1.00 73.44 189 VAL A N 1
ATOM 1521 C CA . VAL A 1 189 ? -32.271 4.546 31.038 1.00 73.44 189 VAL A CA 1
ATOM 1522 C C . VAL A 1 189 ? -31.227 4.240 29.977 1.00 73.44 189 VAL A C 1
ATOM 1524 O O . VAL A 1 189 ? -31.069 3.085 29.583 1.00 73.44 189 VAL A O 1
ATOM 1527 N N . ASP A 1 190 ? -30.527 5.274 29.525 1.00 71.38 190 ASP A N 1
ATOM 1528 C CA . ASP A 1 190 ? -29.354 5.143 28.667 1.00 71.38 190 ASP A CA 1
ATOM 1529 C C . ASP A 1 190 ? -28.101 5.464 29.488 1.00 71.38 190 ASP A C 1
ATOM 1531 O O . ASP A 1 190 ? -28.049 6.470 30.202 1.00 71.38 190 ASP A O 1
ATOM 1535 N N . ILE A 1 191 ? -27.103 4.584 29.437 1.00 70.62 191 ILE A N 1
ATOM 1536 C CA . ILE A 1 191 ? -25.892 4.705 30.254 1.00 70.62 191 ILE A CA 1
ATOM 1537 C C . ILE A 1 191 ? -24.737 5.059 29.331 1.00 70.62 191 ILE A C 1
ATOM 1539 O O . ILE A 1 191 ? -24.351 4.250 28.496 1.00 70.62 191 ILE A O 1
ATOM 1543 N N . ILE A 1 192 ? -24.162 6.248 29.489 1.00 69.69 192 ILE A N 1
ATOM 1544 C CA . ILE A 1 192 ? -23.083 6.744 28.633 1.00 69.69 192 ILE A CA 1
ATOM 1545 C C . ILE A 1 192 ? -21.741 6.582 29.356 1.00 69.69 192 ILE A C 1
ATOM 1547 O O . ILE A 1 192 ? -21.548 7.196 30.408 1.00 69.69 192 ILE A O 1
ATOM 1551 N N . PRO A 1 193 ? -20.771 5.829 28.807 1.00 71.19 193 PRO A N 1
ATOM 1552 C CA . PRO A 1 193 ? -19.479 5.629 29.441 1.00 71.19 193 PRO A CA 1
ATOM 1553 C C . PRO A 1 193 ? -18.663 6.932 29.478 1.00 71.19 193 PRO A C 1
ATOM 1555 O O . PRO A 1 193 ? -18.891 7.850 28.685 1.00 71.19 193 PRO A O 1
ATOM 1558 N N . PRO A 1 194 ? -17.670 7.030 30.376 1.00 66.06 194 PRO A N 1
ATOM 1559 C CA . PRO A 1 194 ? -16.809 8.201 30.470 1.00 66.06 194 PRO A CA 1
ATOM 1560 C C . PRO A 1 194 ? -15.968 8.396 29.198 1.00 66.06 194 PRO A C 1
ATOM 1562 O O . PRO A 1 194 ? -15.379 7.450 28.669 1.00 66.06 194 PRO A O 1
ATOM 1565 N N . GLY A 1 195 ? -15.876 9.647 28.734 1.00 71.44 195 GLY A N 1
ATOM 1566 C CA . GLY A 1 195 ? -15.083 10.034 27.562 1.00 71.44 195 GLY A CA 1
ATOM 1567 C C . GLY A 1 195 ? -15.726 11.159 26.746 1.00 71.44 195 GLY A C 1
ATOM 1568 O O . GLY A 1 195 ? -15.199 12.274 26.733 1.00 71.44 195 GLY A O 1
ATOM 1569 N N . PRO A 1 196 ? -16.854 10.903 26.065 1.00 72.44 196 PRO A N 1
ATOM 1570 C CA . PRO A 1 196 ? -17.474 11.883 25.189 1.00 72.44 196 PRO A CA 1
ATOM 1571 C C . PRO A 1 196 ? -18.195 12.991 25.976 1.00 72.44 196 PRO A C 1
ATOM 1573 O O . PRO A 1 196 ? -18.859 12.758 26.985 1.00 72.44 196 PRO A O 1
ATOM 1576 N N . LYS A 1 197 ? -18.058 14.236 25.507 1.00 76.62 197 LYS A N 1
ATOM 1577 C CA . LYS A 1 197 ? -18.700 15.409 26.116 1.00 76.62 197 LYS A CA 1
ATOM 1578 C C . LYS A 1 197 ? -20.189 15.442 25.763 1.00 76.62 197 LYS A C 1
ATOM 1580 O O . LYS A 1 197 ? -20.537 15.359 24.586 1.00 76.62 197 LYS A O 1
ATOM 1585 N N . LEU A 1 198 ? -21.048 15.620 26.763 1.00 78.06 198 LEU A N 1
ATOM 1586 C CA . LEU A 1 198 ? -22.493 15.762 26.570 1.00 78.06 198 LEU A CA 1
ATOM 1587 C C . LEU A 1 198 ? -22.821 17.024 25.758 1.00 78.06 198 LEU A C 1
ATOM 1589 O O . LEU A 1 198 ? -22.274 18.099 26.019 1.00 78.06 198 LEU A O 1
ATOM 1593 N N . LEU A 1 199 ? -23.708 16.873 24.774 1.00 80.38 199 LEU A N 1
ATOM 1594 C CA . LEU A 1 199 ? -24.246 17.970 23.962 1.00 80.38 199 LEU A CA 1
ATOM 1595 C C . LEU A 1 199 ? -25.539 18.533 24.553 1.00 80.38 199 LEU A C 1
ATOM 1597 O O . LEU A 1 199 ? -25.795 19.726 24.417 1.00 80.38 199 LEU A O 1
ATOM 1601 N N . VAL A 1 200 ? -26.339 17.680 25.199 1.00 77.00 200 VAL A N 1
ATOM 1602 C CA . VAL A 1 200 ? -27.692 18.025 25.643 1.00 77.00 200 VAL A CA 1
ATOM 1603 C C . VAL A 1 200 ? -27.683 18.461 27.117 1.00 77.00 200 VAL A C 1
ATOM 1605 O O . VAL A 1 200 ? -27.201 17.711 27.973 1.00 77.00 200 VAL A O 1
ATOM 1608 N N . PRO A 1 201 ? -28.191 19.662 27.448 1.00 76.56 201 PRO A N 1
ATOM 1609 C CA . PRO A 1 201 ? -28.391 20.107 28.819 1.00 76.56 201 PRO A CA 1
ATOM 1610 C C . PRO A 1 201 ? -29.582 19.396 29.484 1.00 76.56 201 PRO A C 1
ATOM 1612 O O . PRO A 1 201 ? -30.490 18.875 28.840 1.00 76.56 201 PRO A O 1
ATOM 1615 N N . LYS A 1 202 ? -29.604 19.404 30.821 1.00 76.56 202 LYS A N 1
ATOM 1616 C CA . LYS A 1 202 ? -30.682 18.781 31.600 1.00 76.56 202 LYS A CA 1
ATOM 1617 C C . LYS A 1 202 ? -32.028 19.468 31.319 1.00 76.56 202 LYS A C 1
ATOM 1619 O O . LYS A 1 202 ? -32.157 20.665 31.559 1.00 76.56 202 LYS A O 1
ATOM 1624 N N . GLY A 1 203 ? -33.031 18.690 30.904 1.00 75.25 203 GLY A N 1
ATOM 1625 C CA . GLY A 1 203 ? -34.420 19.144 30.733 1.00 75.25 203 GLY A CA 1
ATOM 1626 C C . GLY A 1 203 ? -34.837 19.500 29.301 1.00 75.25 203 GLY A C 1
ATOM 1627 O O . GLY A 1 203 ? -35.936 20.015 29.118 1.00 75.25 203 GLY A O 1
ATOM 1628 N N . GLU A 1 204 ? -33.999 19.240 28.297 1.00 80.00 204 GLU A N 1
ATOM 1629 C CA . GLU A 1 204 ? -34.340 19.458 26.885 1.00 80.00 204 GLU A CA 1
ATOM 1630 C C . GLU A 1 204 ? -35.068 18.249 26.266 1.00 80.00 204 GLU A C 1
ATOM 1632 O O . GLU A 1 204 ? -34.783 17.098 26.599 1.00 80.00 204 GLU A O 1
ATOM 1637 N N . SER A 1 205 ? -36.015 18.502 25.356 1.00 76.25 205 SER A N 1
ATOM 1638 C CA . SER A 1 205 ? -36.691 17.451 24.587 1.00 76.25 205 SER A CA 1
ATOM 1639 C C . SER A 1 205 ? -35.786 16.948 23.463 1.00 76.25 205 SER A C 1
ATOM 1641 O O . SER A 1 205 ? -35.361 17.739 22.619 1.00 76.25 205 SER A O 1
ATOM 1643 N N . ILE A 1 206 ? -35.550 15.641 23.409 1.00 78.06 206 ILE A N 1
ATOM 1644 C CA . ILE A 1 206 ? -34.736 14.997 22.373 1.00 78.06 206 ILE A CA 1
ATOM 1645 C C . ILE A 1 206 ? -35.611 14.250 21.362 1.00 78.06 206 ILE A C 1
ATOM 1647 O O . ILE A 1 206 ? -36.699 13.777 21.688 1.00 78.06 206 ILE A O 1
ATOM 1651 N N . LYS A 1 207 ? -35.138 14.143 20.119 1.00 81.19 207 LYS A N 1
ATOM 1652 C CA . LYS A 1 207 ? -35.742 13.278 19.094 1.00 81.19 207 LYS A CA 1
ATOM 1653 C C . LYS A 1 207 ? -35.165 11.864 19.180 1.00 81.19 207 LYS A C 1
ATOM 1655 O O . LYS A 1 207 ? -34.045 11.681 19.655 1.00 81.19 207 LYS A O 1
ATOM 1660 N N . LEU A 1 208 ? -35.909 10.882 18.665 1.00 74.19 208 LEU A N 1
ATOM 1661 C CA . LEU A 1 208 ? -35.389 9.530 18.447 1.00 74.19 208 LEU A CA 1
ATOM 1662 C C . LEU A 1 208 ? -34.089 9.605 17.622 1.00 74.19 208 LEU A C 1
ATOM 1664 O O . LEU A 1 208 ? -34.017 10.379 16.665 1.00 74.19 208 LEU A O 1
ATOM 1668 N N . ASP A 1 209 ? -33.076 8.834 18.020 1.00 73.69 209 ASP A N 1
ATOM 1669 C CA . ASP A 1 209 ? -31.746 8.755 17.391 1.00 73.69 209 ASP A CA 1
ATOM 1670 C C . ASP A 1 209 ? -30.927 10.060 17.381 1.00 73.69 209 ASP A C 1
ATOM 1672 O O . ASP A 1 209 ? -29.903 10.165 16.699 1.00 73.69 209 ASP A O 1
ATOM 1676 N N . GLN A 1 210 ? -31.329 11.066 18.163 1.00 79.88 210 GLN A N 1
ATOM 1677 C CA . GLN A 1 210 ? -30.524 12.268 18.348 1.00 79.88 210 GLN A CA 1
ATOM 1678 C C . GLN A 1 210 ? -29.248 11.941 19.150 1.00 79.88 210 GLN A C 1
ATOM 1680 O O . GLN A 1 210 ? -29.340 11.365 20.235 1.00 79.88 210 GLN A O 1
ATOM 1685 N N . PRO A 1 211 ? -28.050 12.339 18.677 1.00 77.06 211 PRO A N 1
ATOM 1686 C CA . PRO A 1 211 ? -26.814 12.093 19.411 1.00 77.06 211 PRO A CA 1
ATOM 1687 C C . PRO A 1 211 ? -26.779 12.901 20.714 1.00 77.06 211 PRO A C 1
ATOM 1689 O O . PRO A 1 211 ? -26.953 14.122 20.710 1.00 77.06 211 PRO A O 1
ATOM 1692 N N . LEU A 1 212 ? -26.511 12.217 21.828 1.00 78.56 212 LEU A N 1
ATOM 1693 C CA . LEU A 1 212 ? -26.443 12.821 23.164 1.00 78.56 212 LEU A CA 1
ATOM 1694 C C . LEU A 1 212 ? -25.053 13.388 23.490 1.00 78.56 212 LEU A C 1
ATOM 1696 O O . LEU A 1 212 ? -24.916 14.252 24.362 1.00 78.56 212 LEU A O 1
ATOM 1700 N N . THR A 1 213 ? -24.018 12.947 22.772 1.00 78.81 213 THR A N 1
ATOM 1701 C CA . THR A 1 213 ? -22.633 13.367 22.996 1.00 78.81 213 THR A CA 1
ATOM 1702 C C . THR A 1 213 ? -21.938 13.803 21.714 1.00 78.81 213 THR A C 1
ATOM 1704 O O . THR A 1 213 ? -22.299 13.401 20.607 1.00 78.81 213 THR A O 1
ATOM 1707 N N . ILE A 1 214 ? -20.877 14.596 21.861 1.00 81.12 214 ILE A N 1
ATOM 1708 C CA . ILE A 1 214 ? -19.934 14.841 20.771 1.00 81.12 214 ILE A CA 1
ATOM 1709 C C . ILE A 1 214 ? -19.207 13.539 20.425 1.00 81.12 214 ILE A C 1
ATOM 1711 O O . ILE A 1 214 ? -18.925 12.730 21.311 1.00 81.12 214 ILE A O 1
ATOM 1715 N N . ASN A 1 215 ? -18.892 13.341 19.147 1.00 81.25 215 ASN A N 1
ATOM 1716 C CA . ASN A 1 215 ? -18.063 12.220 18.725 1.00 81.25 215 ASN A CA 1
ATOM 1717 C C . ASN A 1 215 ? -16.622 12.431 19.235 1.00 81.25 215 ASN A C 1
ATOM 1719 O O . ASN A 1 215 ? -15.988 13.405 18.821 1.00 81.25 215 ASN A O 1
ATOM 1723 N N . PRO A 1 216 ? -16.099 11.564 20.123 1.00 80.31 216 PRO A N 1
ATOM 1724 C CA . PRO A 1 216 ? -14.742 11.698 20.648 1.00 80.31 216 PRO A CA 1
ATOM 1725 C C . PRO A 1 216 ? -13.675 11.201 19.658 1.00 80.31 216 PRO A C 1
ATOM 1727 O O . PRO A 1 216 ? -12.486 11.437 19.874 1.00 80.31 216 PRO A O 1
ATOM 1730 N N . ASN A 1 217 ? -14.075 10.515 18.581 1.00 84.88 217 ASN A N 1
ATOM 1731 C CA . ASN A 1 217 ? -13.146 9.885 17.659 1.00 84.88 217 ASN A CA 1
ATOM 1732 C C . ASN A 1 217 ? -12.402 10.910 16.797 1.00 84.88 217 ASN A C 1
ATOM 1734 O O . ASN A 1 217 ? -12.995 11.643 16.008 1.00 84.88 217 ASN A O 1
ATOM 1738 N N . VAL A 1 218 ? -11.077 10.877 16.901 1.00 83.12 218 VAL A N 1
ATOM 1739 C CA . VAL A 1 218 ? -10.131 11.653 16.082 1.00 83.12 218 VAL A CA 1
ATOM 1740 C C . VAL A 1 218 ? -9.139 10.750 15.333 1.00 83.12 218 VAL A C 1
ATOM 1742 O O . VAL A 1 218 ? -8.169 11.232 14.748 1.00 83.12 218 VAL A O 1
ATOM 1745 N N . GLY A 1 219 ? -9.359 9.432 15.391 1.00 85.25 219 GLY A N 1
ATOM 1746 C CA . GLY A 1 219 ? -8.625 8.425 14.634 1.00 85.25 219 GLY A CA 1
ATOM 1747 C C . GLY A 1 219 ? -9.302 8.091 13.304 1.00 85.25 219 GLY A C 1
ATOM 1748 O O . GLY A 1 219 ? -10.229 8.770 12.860 1.00 85.25 219 GLY A O 1
ATOM 1749 N N . GLY A 1 220 ? -8.858 7.009 12.672 1.00 87.56 220 GLY A N 1
ATOM 1750 C CA . GLY A 1 220 ? -9.439 6.547 11.417 1.00 87.56 220 GLY A CA 1
ATOM 1751 C C . GLY A 1 220 ? -8.757 5.315 10.842 1.00 87.56 220 GLY A C 1
ATOM 1752 O O . GLY A 1 220 ? -7.683 4.908 11.284 1.00 87.56 220 GLY A O 1
ATOM 1753 N N . PHE A 1 221 ? -9.407 4.734 9.838 1.00 92.00 221 PHE A N 1
ATOM 1754 C CA . PHE A 1 221 ? -8.860 3.662 9.019 1.00 92.00 221 PHE A CA 1
ATOM 1755 C C . PHE A 1 221 ? -8.743 4.146 7.574 1.00 92.00 221 PHE A C 1
ATOM 1757 O O . PHE A 1 221 ? -9.707 4.666 7.011 1.00 92.00 221 PHE A O 1
ATOM 1764 N N . GLY A 1 222 ? -7.556 3.996 6.996 1.00 92.38 222 GLY A N 1
ATOM 1765 C CA . GLY A 1 222 ? -7.242 4.335 5.617 1.00 92.38 222 GLY A CA 1
ATOM 1766 C C . GLY A 1 222 ? -6.890 3.091 4.813 1.00 92.38 222 GLY A C 1
ATOM 1767 O O . GLY A 1 222 ? -6.332 2.126 5.336 1.00 92.38 222 GLY A O 1
ATOM 1768 N N . GLN A 1 223 ? -7.208 3.122 3.523 1.00 95.00 223 GLN A N 1
ATOM 1769 C CA . GLN A 1 223 ? -6.827 2.081 2.576 1.00 95.00 223 GLN A CA 1
ATOM 1770 C C . GLN A 1 223 ? -6.059 2.699 1.417 1.00 95.00 223 GLN A C 1
ATOM 1772 O O . GLN A 1 223 ? -6.386 3.790 0.951 1.00 95.00 223 GLN A O 1
ATOM 1777 N N . GLY A 1 224 ? -5.054 1.975 0.948 1.00 94.75 224 GLY A N 1
ATOM 1778 C CA . GLY A 1 224 ? -4.268 2.325 -0.220 1.00 94.75 224 GLY A CA 1
ATOM 1779 C C . GLY A 1 224 ? -4.058 1.109 -1.106 1.00 94.75 224 GLY A C 1
ATOM 1780 O O . GLY A 1 224 ? -4.001 -0.032 -0.642 1.00 94.75 224 GLY A O 1
ATOM 1781 N N . ASN A 1 225 ? -3.931 1.361 -2.398 1.00 95.31 225 ASN A N 1
ATOM 1782 C CA . ASN A 1 225 ? -3.534 0.372 -3.379 1.00 95.31 225 ASN A CA 1
ATOM 1783 C C . ASN A 1 225 ? -2.285 0.856 -4.114 1.00 95.31 225 ASN A C 1
ATOM 1785 O O . ASN A 1 225 ? -2.126 2.035 -4.422 1.00 95.31 225 ASN A O 1
ATOM 1789 N N . ALA A 1 226 ? -1.398 -0.082 -4.391 1.00 94.75 226 ALA A N 1
ATOM 1790 C CA . ALA A 1 226 ? -0.222 0.116 -5.213 1.00 94.75 226 ALA A CA 1
ATOM 1791 C C . ALA A 1 226 ? -0.090 -1.068 -6.166 1.00 94.75 226 ALA A C 1
ATOM 1793 O O . ALA A 1 226 ? -0.810 -2.060 -6.056 1.00 94.75 226 ALA A O 1
ATOM 1794 N N . GLU A 1 227 ? 0.829 -0.975 -7.112 1.00 94.94 227 GLU A N 1
ATOM 1795 C CA . GLU A 1 227 ? 1.105 -2.066 -8.033 1.00 94.94 227 GLU A CA 1
ATOM 1796 C C . GLU A 1 227 ? 2.612 -2.293 -8.099 1.00 94.94 227 GLU A C 1
ATOM 1798 O O . GLU A 1 227 ? 3.396 -1.344 -8.078 1.00 94.94 227 GLU A O 1
ATOM 1803 N N . ILE A 1 228 ? 3.012 -3.556 -8.193 1.00 94.94 228 ILE A N 1
ATOM 1804 C CA . ILE A 1 228 ? 4.400 -3.973 -8.360 1.00 94.94 228 ILE A CA 1
ATOM 1805 C C . ILE A 1 228 ? 4.524 -4.789 -9.639 1.00 94.94 228 ILE A C 1
ATOM 1807 O O . ILE A 1 228 ? 3.702 -5.658 -9.917 1.00 94.94 228 ILE A O 1
ATOM 1811 N N . VAL A 1 229 ? 5.546 -4.502 -10.439 1.00 95.06 229 VAL A N 1
ATOM 1812 C CA . VAL A 1 229 ? 5.835 -5.274 -11.650 1.00 95.06 229 VAL A CA 1
ATOM 1813 C C . VAL A 1 229 ? 6.950 -6.255 -11.330 1.00 95.06 229 VAL A C 1
ATOM 1815 O O . VAL A 1 229 ? 8.065 -5.843 -11.012 1.00 95.06 229 VAL A O 1
ATOM 1818 N N . LEU A 1 230 ? 6.648 -7.550 -11.416 1.00 94.19 230 LEU A N 1
ATOM 1819 C CA . LEU A 1 230 ? 7.667 -8.588 -11.370 1.00 94.19 230 LEU A CA 1
ATOM 1820 C C . LEU A 1 230 ? 8.259 -8.720 -12.772 1.00 94.19 230 LEU A C 1
ATOM 1822 O O . LEU A 1 230 ? 7.605 -9.217 -13.689 1.00 94.19 230 LEU A O 1
ATOM 1826 N N . GLN A 1 231 ? 9.475 -8.212 -12.939 1.00 91.75 231 GLN A N 1
ATOM 1827 C CA . GLN A 1 231 ? 10.096 -8.025 -14.244 1.00 91.75 231 GLN A CA 1
ATOM 1828 C C . GLN A 1 231 ? 11.132 -9.114 -14.533 1.00 91.75 231 GLN A C 1
ATOM 1830 O O . GLN A 1 231 ? 11.956 -9.430 -13.678 1.00 91.75 231 GLN A O 1
ATOM 1835 N N . ASP A 1 232 ? 11.126 -9.628 -15.763 1.00 92.06 232 ASP A N 1
ATOM 1836 C CA . ASP A 1 232 ? 12.179 -10.510 -16.266 1.00 92.06 232 ASP A CA 1
ATOM 1837 C C . ASP A 1 232 ? 13.380 -9.676 -16.768 1.00 92.06 232 ASP A C 1
ATOM 1839 O O . ASP A 1 232 ? 13.208 -8.837 -17.669 1.00 92.06 232 ASP A O 1
ATOM 1843 N N . PRO A 1 233 ? 14.599 -9.887 -16.229 1.00 91.38 233 PRO A N 1
ATOM 1844 C CA . PRO A 1 233 ? 15.812 -9.232 -16.712 1.00 91.38 233 PRO A CA 1
ATOM 1845 C C . PRO A 1 233 ? 16.079 -9.448 -18.207 1.00 91.38 233 PRO A C 1
ATOM 1847 O O . PRO A 1 233 ? 16.534 -8.520 -18.881 1.00 91.38 233 PRO A O 1
ATOM 1850 N N . LEU A 1 234 ? 15.779 -10.636 -18.748 1.00 93.00 234 LEU A N 1
ATOM 1851 C CA . LEU A 1 234 ? 16.012 -10.944 -20.164 1.00 93.00 234 LEU A CA 1
ATOM 1852 C C . LEU A 1 234 ? 15.105 -10.109 -21.071 1.00 93.00 234 LEU A C 1
ATOM 1854 O O . LEU A 1 234 ? 15.559 -9.587 -22.092 1.00 93.00 234 LEU A O 1
ATOM 1858 N N . GLY A 1 235 ? 13.851 -9.903 -20.662 1.00 90.12 235 GLY A N 1
ATOM 1859 C CA . GLY A 1 235 ? 12.919 -9.016 -21.357 1.00 90.12 235 GLY A CA 1
ATOM 1860 C C . GLY A 1 235 ? 13.441 -7.579 -21.471 1.00 90.12 235 GLY A C 1
ATOM 1861 O O . GLY A 1 235 ? 13.341 -6.968 -22.536 1.00 90.12 235 GLY A O 1
ATOM 1862 N N . ILE A 1 236 ? 14.065 -7.048 -20.411 1.00 93.06 236 ILE A N 1
ATOM 1863 C CA . ILE A 1 236 ? 14.671 -5.704 -20.438 1.00 93.06 236 ILE A CA 1
ATOM 1864 C C . ILE A 1 236 ? 15.879 -5.666 -21.377 1.00 93.06 236 ILE A C 1
ATOM 1866 O O . ILE A 1 236 ? 16.014 -4.732 -22.166 1.00 93.06 236 ILE A O 1
ATOM 1870 N N . GLN A 1 237 ? 16.756 -6.669 -21.321 1.00 93.62 237 GLN A N 1
ATOM 1871 C CA . GLN A 1 237 ? 17.930 -6.730 -22.197 1.00 93.62 237 GLN A CA 1
ATOM 1872 C C . GLN A 1 237 ? 17.530 -6.780 -23.677 1.00 93.62 237 GLN A C 1
ATOM 1874 O O . GLN A 1 237 ? 18.086 -6.038 -24.490 1.00 93.62 237 GLN A O 1
ATOM 1879 N N . GLY A 1 238 ? 16.522 -7.589 -24.017 1.00 96.00 238 GLY A N 1
ATOM 1880 C CA . GLY A 1 238 ? 15.954 -7.641 -25.364 1.00 96.00 238 GLY A CA 1
ATOM 1881 C C . GLY A 1 238 ? 15.364 -6.300 -25.802 1.00 96.00 238 GLY A C 1
ATOM 1882 O O . GLY A 1 238 ? 15.629 -5.846 -26.917 1.00 96.00 238 GLY A O 1
ATOM 1883 N N . LEU A 1 239 ? 14.633 -5.619 -24.911 1.00 95.12 239 LEU A N 1
ATOM 1884 C CA . LEU A 1 239 ? 14.087 -4.288 -25.178 1.00 95.12 239 LEU A CA 1
ATOM 1885 C C . LEU A 1 239 ? 15.192 -3.255 -25.445 1.00 95.12 239 LEU A C 1
ATOM 1887 O O . LEU A 1 239 ? 15.085 -2.487 -26.398 1.00 95.12 239 LEU A O 1
ATOM 1891 N N . LEU A 1 240 ? 16.264 -3.241 -24.648 1.00 95.81 240 LEU A N 1
ATOM 1892 C CA . LEU A 1 240 ? 17.391 -2.323 -24.844 1.00 95.81 240 LEU A CA 1
ATOM 1893 C C . LEU A 1 240 ? 18.082 -2.549 -26.191 1.00 95.81 240 LEU A C 1
ATOM 1895 O O . LEU A 1 240 ? 18.367 -1.587 -26.905 1.00 95.81 240 LEU A O 1
ATOM 1899 N N . PHE A 1 241 ? 18.308 -3.809 -26.565 1.00 97.38 241 PHE A N 1
ATOM 1900 C CA . PHE A 1 241 ? 18.876 -4.148 -27.868 1.00 97.38 241 PHE A CA 1
ATOM 1901 C C . PHE A 1 241 ? 17.965 -3.698 -29.018 1.00 97.38 241 PHE A C 1
ATOM 1903 O O . PHE A 1 241 ? 18.428 -3.089 -29.984 1.00 97.38 241 PHE A O 1
ATOM 1910 N N . PHE A 1 242 ? 16.658 -3.934 -28.896 1.00 97.25 242 PHE A N 1
ATOM 1911 C CA . PHE A 1 242 ? 15.678 -3.487 -29.880 1.00 97.25 242 PHE A CA 1
ATOM 1912 C C . PHE A 1 242 ? 15.666 -1.958 -30.027 1.00 97.25 242 PHE A C 1
ATOM 1914 O O . PHE A 1 242 ? 15.760 -1.452 -31.145 1.00 97.25 242 PHE A O 1
ATOM 1921 N N . LEU A 1 243 ? 15.644 -1.209 -28.921 1.00 96.44 243 LEU A N 1
ATOM 1922 C CA . LEU A 1 243 ? 15.714 0.255 -28.941 1.00 96.44 243 LEU A CA 1
ATOM 1923 C C . LEU A 1 243 ? 17.008 0.764 -29.588 1.00 96.44 243 LEU A C 1
ATOM 1925 O O . LEU A 1 243 ? 16.959 1.672 -30.418 1.00 96.44 243 LEU A O 1
ATOM 1929 N N . ALA A 1 244 ? 18.152 0.147 -29.283 1.00 95.94 244 ALA A N 1
ATOM 1930 C CA . ALA A 1 244 ? 19.414 0.475 -29.939 1.00 95.94 244 ALA A CA 1
ATOM 1931 C C . ALA A 1 244 ? 19.334 0.236 -31.456 1.00 95.94 244 ALA A C 1
ATOM 1933 O O . ALA A 1 244 ? 19.767 1.083 -32.237 1.00 95.94 244 ALA A O 1
ATOM 1934 N N . SER A 1 245 ? 18.723 -0.872 -31.890 1.00 97.81 245 SER A N 1
ATOM 1935 C CA . SER A 1 245 ? 18.538 -1.172 -33.315 1.00 97.81 245 SER A CA 1
ATOM 1936 C C . SER A 1 245 ? 17.677 -0.125 -34.036 1.00 97.81 245 SER A C 1
ATOM 1938 O O . SER A 1 245 ? 18.016 0.277 -35.151 1.00 97.81 245 SER A O 1
ATOM 1940 N N . ILE A 1 246 ? 16.626 0.391 -33.383 1.00 97.25 246 ILE A N 1
ATOM 1941 C CA . ILE A 1 246 ? 15.794 1.478 -33.919 1.00 97.25 246 ILE A CA 1
ATOM 1942 C C . ILE A 1 246 ? 16.627 2.748 -34.086 1.00 97.25 246 ILE A C 1
ATOM 1944 O O . ILE A 1 246 ? 16.571 3.373 -35.144 1.00 97.25 246 ILE A O 1
ATOM 1948 N N . ILE A 1 247 ? 17.420 3.114 -33.074 1.00 95.12 247 ILE A N 1
ATOM 1949 C CA . ILE A 1 247 ? 18.290 4.296 -33.130 1.00 95.12 247 ILE A CA 1
ATOM 1950 C C . ILE A 1 247 ? 19.273 4.170 -34.300 1.00 95.12 247 ILE A C 1
ATOM 1952 O O . ILE A 1 247 ? 19.400 5.098 -35.100 1.00 95.12 247 ILE A O 1
ATOM 1956 N N . PHE A 1 248 ? 19.917 3.011 -34.465 1.00 94.81 248 PHE A N 1
ATOM 1957 C CA . PHE A 1 248 ? 20.806 2.768 -35.602 1.00 94.81 248 PHE A CA 1
ATOM 1958 C C . PHE A 1 248 ? 20.077 2.895 -36.943 1.00 94.81 248 PHE A C 1
ATOM 1960 O O . PHE A 1 248 ? 20.568 3.582 -37.839 1.00 94.81 248 PHE A O 1
ATOM 1967 N N . ALA A 1 249 ? 18.896 2.290 -37.086 1.00 96.38 249 ALA A N 1
ATOM 1968 C CA . ALA A 1 249 ? 18.107 2.380 -38.311 1.00 96.38 249 ALA A CA 1
ATOM 1969 C C . ALA A 1 249 ? 17.715 3.831 -38.642 1.00 96.38 249 ALA A C 1
ATOM 1971 O O . ALA A 1 249 ? 17.851 4.260 -39.789 1.00 96.38 249 ALA A O 1
ATOM 1972 N N . GLN A 1 250 ? 17.293 4.612 -37.643 1.00 93.44 250 GLN A N 1
ATOM 1973 C CA . GLN A 1 250 ? 16.967 6.031 -37.802 1.00 93.44 250 GLN A CA 1
ATOM 1974 C C . GLN A 1 250 ? 18.184 6.844 -38.260 1.00 93.44 250 GLN A C 1
ATOM 1976 O O . GLN A 1 250 ? 18.073 7.623 -39.209 1.00 93.44 250 GLN A O 1
ATOM 1981 N N . ILE A 1 251 ? 19.357 6.624 -37.654 1.00 92.50 251 ILE A N 1
ATOM 1982 C CA . ILE A 1 251 ? 20.611 7.275 -38.064 1.00 92.50 251 ILE A CA 1
ATOM 1983 C C . ILE A 1 251 ? 20.937 6.932 -39.521 1.00 92.50 251 ILE A C 1
ATOM 1985 O O . ILE A 1 251 ? 21.188 7.835 -40.321 1.00 92.50 251 ILE A O 1
ATOM 1989 N N . PHE A 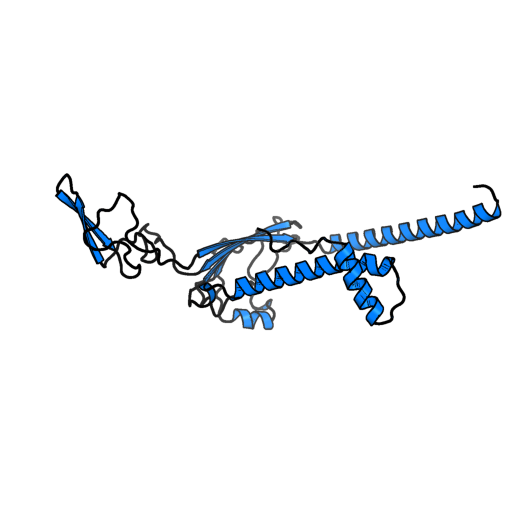1 252 ? 20.889 5.653 -39.900 1.00 95.12 252 PHE A N 1
ATOM 1990 C CA . PHE A 1 252 ? 21.188 5.235 -41.270 1.00 95.12 252 PHE A CA 1
ATOM 1991 C C . PHE A 1 252 ? 20.204 5.804 -42.293 1.00 95.12 252 PHE A C 1
ATOM 1993 O O . PHE A 1 252 ? 20.637 6.228 -43.364 1.00 95.12 252 PHE A O 1
ATOM 2000 N N . LEU A 1 253 ? 18.909 5.882 -41.976 1.00 94.69 253 LEU A N 1
ATOM 2001 C CA . LEU A 1 253 ? 17.914 6.504 -42.853 1.00 94.69 253 LEU A CA 1
ATOM 2002 C C . LEU A 1 253 ? 18.200 7.994 -43.070 1.00 94.69 253 LEU A C 1
ATOM 2004 O O . LEU A 1 253 ? 18.168 8.465 -44.208 1.00 94.69 253 LEU A O 1
ATOM 2008 N N . VAL A 1 254 ? 18.540 8.732 -42.010 1.00 96.88 254 VAL A N 1
ATOM 2009 C CA . VAL A 1 254 ? 18.892 10.158 -42.109 1.00 96.88 254 VAL A CA 1
ATOM 2010 C C . VAL A 1 254 ? 20.180 10.351 -42.908 1.00 96.88 254 VAL A C 1
ATOM 2012 O O . VAL A 1 254 ? 20.220 11.193 -43.808 1.00 96.88 254 VAL A O 1
ATOM 2015 N N . LEU A 1 255 ? 21.217 9.553 -42.639 1.00 93.31 255 LEU A N 1
ATOM 2016 C CA . LEU A 1 255 ? 22.473 9.599 -43.391 1.00 93.31 255 LEU A CA 1
ATOM 2017 C C . LEU A 1 255 ? 22.250 9.271 -44.869 1.00 93.31 255 LEU A C 1
ATOM 2019 O O . LEU A 1 255 ? 22.768 9.975 -45.737 1.00 93.31 255 LEU A O 1
ATOM 2023 N N . LYS A 1 256 ? 21.439 8.251 -45.172 1.00 95.06 256 LYS A N 1
ATOM 2024 C CA . LYS A 1 256 ? 21.131 7.868 -46.550 1.00 95.06 256 LYS A CA 1
ATOM 2025 C C . LYS A 1 256 ? 20.331 8.946 -47.276 1.00 95.06 256 LYS A C 1
ATOM 2027 O O . LYS A 1 256 ? 20.638 9.240 -48.431 1.00 95.06 256 LYS A O 1
ATOM 2032 N N . LYS A 1 257 ? 19.370 9.582 -46.600 1.00 94.69 257 LYS A N 1
ATOM 2033 C CA . LYS A 1 257 ? 18.642 10.744 -47.125 1.00 94.69 257 LYS A CA 1
ATOM 2034 C C . LYS A 1 257 ? 19.601 11.893 -47.445 1.00 94.69 257 LYS A C 1
ATOM 2036 O O . LYS A 1 257 ? 19.598 12.387 -48.566 1.00 94.69 257 LYS A O 1
ATOM 2041 N N . LYS A 1 258 ? 20.478 12.266 -46.506 1.00 92.50 258 LYS A N 1
ATOM 2042 C CA . LYS A 1 258 ? 21.480 13.331 -46.696 1.00 92.50 258 LYS A CA 1
ATOM 2043 C C . LYS A 1 258 ? 22.467 13.021 -47.821 1.00 92.50 258 LYS A C 1
ATOM 2045 O O . LYS A 1 258 ? 22.892 13.926 -48.532 1.00 92.50 258 LYS A O 1
ATOM 2050 N N . GLN A 1 259 ? 22.836 11.753 -47.993 1.00 92.94 259 GLN A N 1
ATOM 2051 C CA . GLN A 1 259 ? 23.645 11.312 -49.125 1.00 92.94 259 GLN A CA 1
ATOM 2052 C C . GLN A 1 259 ? 22.900 11.510 -50.453 1.00 92.94 259 GLN A C 1
ATOM 2054 O O . GLN A 1 259 ? 23.496 12.007 -51.402 1.00 92.94 259 GLN A O 1
ATOM 2059 N N . PHE A 1 260 ? 21.622 11.129 -50.526 1.00 93.38 260 PHE A N 1
ATOM 2060 C CA . PHE A 1 260 ? 20.818 11.254 -51.743 1.00 93.38 260 PHE A CA 1
ATOM 2061 C C . PHE A 1 260 ? 20.546 12.718 -52.119 1.00 93.38 260 PHE A C 1
ATOM 2063 O O . PHE A 1 260 ? 20.717 13.080 -53.279 1.00 93.38 260 PHE A O 1
ATOM 2070 N N . GLU A 1 261 ? 20.261 13.579 -51.135 1.00 91.62 261 GLU A N 1
ATOM 2071 C CA . GLU A 1 261 ? 20.111 15.031 -51.333 1.00 91.62 261 GLU A CA 1
ATOM 2072 C C . GLU A 1 261 ? 21.339 15.640 -52.040 1.00 91.62 261 GLU A C 1
ATOM 2074 O O . GLU A 1 261 ? 21.189 16.473 -52.928 1.00 91.62 261 GLU A O 1
ATOM 2079 N N . LYS A 1 262 ? 22.564 15.193 -51.713 1.00 88.25 262 LYS A N 1
ATOM 2080 C CA . LYS A 1 262 ? 23.785 15.664 -52.397 1.00 88.25 262 LYS A CA 1
ATOM 2081 C C . LYS A 1 262 ? 23.830 15.280 -53.879 1.00 88.25 262 LYS A C 1
ATOM 2083 O O . LYS A 1 262 ? 24.310 16.074 -54.682 1.00 88.25 262 LYS A O 1
ATOM 2088 N N . VAL A 1 263 ? 23.353 14.085 -54.232 1.00 90.56 263 VAL A N 1
ATOM 2089 C CA . VAL A 1 263 ? 23.315 13.615 -55.628 1.00 90.56 263 VAL A CA 1
ATOM 2090 C C . VAL A 1 263 ? 22.280 14.408 -56.425 1.00 90.56 263 VAL A C 1
ATOM 2092 O O . VAL A 1 263 ? 22.611 14.930 -57.487 1.00 90.56 263 VAL A O 1
ATOM 2095 N N . GLN A 1 264 ? 21.078 14.606 -55.875 1.00 87.50 264 GLN A N 1
ATOM 2096 C CA . GLN A 1 264 ? 20.028 15.411 -56.514 1.00 87.50 264 GLN A CA 1
ATOM 2097 C C . GLN A 1 264 ? 20.491 16.847 -56.796 1.00 87.50 264 GLN A C 1
ATOM 2099 O O . GLN A 1 264 ? 20.257 17.376 -57.879 1.00 87.50 264 GLN A O 1
ATOM 2104 N N . VAL A 1 265 ? 21.221 17.463 -55.857 1.00 86.25 265 VAL A N 1
ATOM 2105 C CA . VAL A 1 265 ? 21.810 18.798 -56.059 1.00 86.25 265 VAL A CA 1
ATOM 2106 C C . VAL A 1 265 ? 22.810 18.807 -57.220 1.00 86.25 265 VAL A C 1
ATOM 2108 O O . VAL A 1 265 ? 22.835 19.772 -57.980 1.00 86.25 265 VAL A O 1
ATOM 2111 N N . SER A 1 266 ? 23.618 17.753 -57.387 1.00 81.94 266 SER A N 1
ATOM 2112 C CA . SER A 1 266 ? 24.583 17.674 -58.494 1.00 81.94 266 SER A CA 1
ATOM 2113 C C . SER A 1 266 ? 23.942 17.415 -59.858 1.00 81.94 266 SER A C 1
ATOM 2115 O O . SER A 1 266 ? 24.437 17.920 -60.861 1.00 81.94 266 SER A O 1
ATOM 2117 N N . GLU A 1 267 ? 22.841 16.662 -59.902 1.00 82.31 267 GLU A N 1
ATOM 2118 C CA . GLU A 1 267 ? 22.140 16.327 -61.148 1.00 82.31 267 GLU A CA 1
ATOM 2119 C C . GLU A 1 267 ? 21.088 17.378 -61.548 1.00 82.31 267 GLU A C 1
ATOM 2121 O O . GLU A 1 267 ? 20.545 17.297 -62.647 1.00 82.31 267 GLU A O 1
ATOM 2126 N N . MET A 1 268 ? 20.804 18.367 -60.683 1.00 72.12 268 MET A N 1
ATOM 2127 C CA . MET A 1 268 ? 19.772 19.411 -60.857 1.00 72.12 268 MET A CA 1
ATOM 2128 C C . MET A 1 268 ? 18.381 18.872 -61.244 1.00 72.12 268 MET A C 1
ATOM 2130 O O . MET A 1 268 ? 17.539 19.616 -61.744 1.00 72.12 268 MET A O 1
ATOM 2134 N N . ASN A 1 269 ? 18.130 17.588 -60.990 1.00 65.44 269 ASN A N 1
ATOM 2135 C CA . ASN A 1 269 ? 16.858 16.917 -61.202 1.00 65.44 269 ASN A CA 1
ATOM 2136 C C . ASN A 1 269 ? 16.314 16.509 -59.831 1.00 65.44 269 ASN A C 1
ATOM 2138 O O . ASN A 1 269 ? 16.955 15.751 -59.098 1.00 65.44 269 ASN A O 1
ATOM 2142 N N . PHE A 1 270 ? 15.161 17.080 -59.482 1.00 65.88 270 PHE A N 1
ATOM 2143 C CA . PHE A 1 270 ? 14.496 16.907 -58.192 1.00 65.88 270 PHE A CA 1
ATOM 2144 C C . PHE A 1 270 ? 13.486 15.765 -58.228 1.00 65.88 270 PHE A C 1
ATOM 2146 O O . PHE A 1 270 ? 12.693 15.715 -59.196 1.00 65.88 270 PHE A O 1
#

Organism: Gossypium raimondii (NCBI:txid29730)

Radius of gyration: 32.22 Å; chains: 1; bounding box: 72×65×95 Å

Sequence (270 aa):
TYLCIRFHFPHGWELMIGSIYKDFGFAHNDEIISGLVSTFPVILDTIFKYWIFRYLNHESPSLLLEFLMGVVLILPEGFELALPDHILPEMKEKKRNLSFQNYRPTKKNTLVIDPVPGKKYSEITFPILSPDPVSIKDVHFLKYPIYVGENRGSGQIYPDGEKSNNNATATGIGYEITITDALDGHQVVDIIPPGPKLLVPKGESIKLDQPLTINPNVGGFGQGNAEIVLQDPLGIQGLLFFLASIIFAQIFLVLKKKQFEKVQVSEMNF

InterPro domains:
  IPR002325 Cytochrome f [PF01333] (172-270)
  IPR002325 Cytochrome f [PR00610] (68-88)
  IPR002325 Cytochrome f [PR00610] (188-208)
  IPR002325 Cytochrome f [PR00610] (209-229)
  IPR002325 Cytochrome f [PR00610] (230-250)
  IPR002325 Cytochrome f [PR00610] (251-268)
  IPR002325 Cytochrome f [PS51010] (69-270)
  IPR004282 Chloroplast envelope membrane protein, CemA [PF03040] (3-64)
  IPR011054 Rudiment single hybrid motif [SSF51246] (173-215)
  IPR024058 Cytochrome f transmembrane anchor [SSF103431] (232-270)
  IPR024094 Cytochrome f large domain [PF16639] (69-153)
  IPR036826 Cytochrome f large domain superfamily [G3DSA:2.60.40.830] (63-236)
  IPR036826 Cytochrome f large domain superfamily [SSF49441] (67-233)

Secondary structure (DSSP, 8-state):
--S-TTTT-HHHHHHHHHHHHHHTTPPP-HHHHHHHHHHHHHHHHHHHHHHHHHHHHHT-GGGGS--EEEEEEEPPTT-EEPPGGGS-HHHHHHHTT--EEEEETTEEEEEEEEEEETTT-SS----EEPP-TTT-TT--SSEEEEEEEEEES--SB-TTSPBPTTSTT--SSSEEEEEE-TTT--EEEEEEPSSSPB-SPTT----TT---B------EEEEEEEEEE---HHHHHHHHHHHHHHHHHHHHHHHHHHHHHHHHHHHT--

pLDDT: mean 81.57, std 13.28, range [36.22, 97.81]

Foldseek 3Di:
DDPPPDLPPLVVQLVVVVVVCVVVPHDDDVVVSSVCSVVVSVVVVVVVVVVVVVVVVVPQVLLVDFWWKKKKKAADPQKAQDDPVPDDPVLCVLCVPWDWDAPDPVGGRIIITDTDGCNSPVDDDTRMDHGDCVVDVVDDQFKDKMKMKMWIHDDQADPVGAGDLQALQHADAADWDWDADPPPRDTDTGHRHPDFAAPDDPPDDDDPPDRGTDRRDPIDMDMDMDMDGRDDPVVVVVVVVVVVVVVVVVVVVVVVVVVVVVVCVVVVPD